Protein AF-A0A0C2ZUM7-F1 (afdb_monomer)

Structure (mmCIF, N/CA/C/O backbone):
data_AF-A0A0C2ZUM7-F1
#
_entry.id   AF-A0A0C2ZUM7-F1
#
loop_
_atom_site.group_P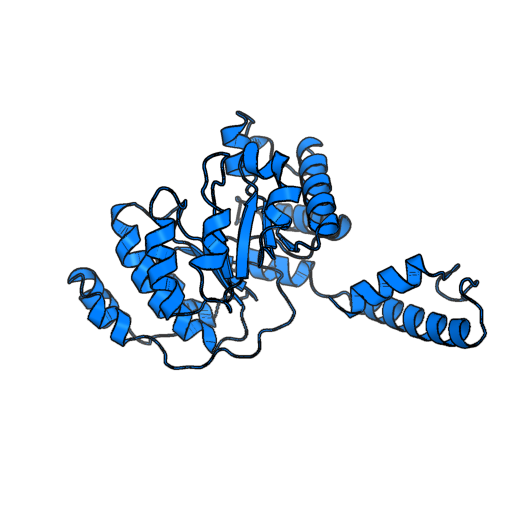DB
_atom_site.id
_atom_site.type_symbol
_atom_site.label_atom_id
_atom_site.label_alt_id
_atom_site.label_comp_id
_atom_site.label_asym_id
_atom_site.label_entity_id
_atom_site.label_seq_id
_atom_site.pdbx_PDB_ins_code
_atom_site.Cartn_x
_atom_site.Cartn_y
_atom_site.Cartn_z
_atom_site.occupancy
_atom_site.B_iso_or_equiv
_atom_site.auth_seq_id
_atom_site.auth_comp_id
_atom_site.auth_asym_id
_atom_site.auth_atom_id
_atom_site.pdbx_PDB_model_num
ATOM 1 N N . MET A 1 1 ? -22.403 4.074 2.098 1.00 90.44 1 MET A N 1
ATOM 2 C CA . MET A 1 1 ? -22.075 4.001 3.532 1.00 90.44 1 MET A CA 1
ATOM 3 C C . MET A 1 1 ? -22.447 2.630 4.065 1.00 90.44 1 MET A C 1
ATOM 5 O O . MET A 1 1 ? -23.510 2.129 3.709 1.00 90.44 1 MET A O 1
ATOM 9 N N . ILE A 1 2 ? -21.623 2.062 4.947 1.00 94.62 2 ILE A N 1
ATOM 10 C CA . ILE A 1 2 ? -21.832 0.719 5.522 1.00 94.62 2 ILE A CA 1
ATOM 11 C C . ILE A 1 2 ? -23.006 0.693 6.516 1.00 94.62 2 ILE A C 1
ATOM 13 O O . ILE A 1 2 ? -23.897 -0.145 6.408 1.00 94.62 2 ILE A O 1
ATOM 17 N N . PHE A 1 3 ? -23.038 1.640 7.454 1.00 96.50 3 PHE A N 1
ATOM 18 C CA . PHE A 1 3 ? -24.079 1.802 8.468 1.00 96.50 3 PHE A CA 1
ATOM 19 C C . PHE A 1 3 ? -24.881 3.084 8.223 1.00 96.50 3 PHE A C 1
ATOM 21 O O . PHE A 1 3 ? -24.320 4.126 7.872 1.00 96.50 3 PHE A O 1
ATOM 28 N N . GLN A 1 4 ? -26.200 3.018 8.435 1.00 95.00 4 GLN A N 1
ATOM 29 C CA . GLN A 1 4 ? -27.097 4.175 8.303 1.00 95.00 4 GLN A CA 1
ATOM 30 C C . GLN A 1 4 ? -26.981 5.155 9.480 1.00 95.00 4 GLN A C 1
ATOM 32 O O . GLN A 1 4 ? -27.076 6.362 9.271 1.00 95.00 4 GLN A O 1
ATOM 37 N N . SER A 1 5 ? -26.750 4.642 10.693 1.00 95.94 5 SER A N 1
ATOM 38 C CA . SER A 1 5 ? -26.417 5.420 11.891 1.00 95.94 5 SER A CA 1
ATOM 39 C C . SER A 1 5 ? -25.141 4.871 12.531 1.00 95.94 5 SER A C 1
ATOM 41 O O . SER A 1 5 ? -24.818 3.695 12.373 1.00 95.94 5 SER A O 1
ATOM 43 N N . LEU A 1 6 ? -24.415 5.741 13.233 1.00 97.62 6 LEU A N 1
ATOM 44 C CA . LEU A 1 6 ? -23.209 5.407 13.986 1.00 97.62 6 LEU A CA 1
ATOM 45 C C . LEU A 1 6 ? -23.445 5.377 15.503 1.00 97.62 6 LEU A C 1
ATOM 47 O O . LEU A 1 6 ? -22.535 4.986 16.226 1.00 97.62 6 LEU A O 1
ATOM 51 N N . ASP A 1 7 ? -24.646 5.732 15.975 1.00 97.75 7 ASP A N 1
ATOM 52 C CA . ASP A 1 7 ? -24.942 5.929 17.402 1.00 97.75 7 ASP A CA 1
ATOM 53 C C . ASP A 1 7 ? -24.672 4.668 18.240 1.00 97.75 7 ASP A C 1
ATOM 55 O O . ASP A 1 7 ? -24.116 4.750 19.332 1.00 97.75 7 ASP A O 1
ATOM 59 N N . GLU A 1 8 ? -25.023 3.487 17.716 1.00 97.81 8 GLU A N 1
ATOM 60 C CA . GLU A 1 8 ? -24.765 2.202 18.379 1.00 97.81 8 GLU A CA 1
ATOM 61 C C . GLU A 1 8 ? -23.262 1.947 18.534 1.00 97.81 8 GLU A C 1
ATOM 63 O O . GLU A 1 8 ? -22.794 1.606 19.618 1.00 97.81 8 GLU A O 1
ATOM 68 N N . ILE A 1 9 ? -22.488 2.175 17.469 1.00 97.94 9 ILE A N 1
ATOM 69 C CA . ILE A 1 9 ? -21.034 1.996 17.495 1.00 97.94 9 ILE A CA 1
ATOM 70 C C . ILE A 1 9 ? -20.417 2.991 18.481 1.00 97.94 9 ILE A C 1
ATOM 72 O O . ILE A 1 9 ? -19.592 2.605 19.302 1.00 97.94 9 ILE A O 1
ATOM 76 N N . GLU A 1 10 ? -20.829 4.258 18.447 1.00 97.94 10 GLU A N 1
ATOM 77 C CA . GLU A 1 10 ? -20.333 5.290 19.362 1.00 97.94 10 GLU A CA 1
ATOM 78 C C . GLU A 1 10 ? -20.646 4.962 20.831 1.00 97.94 10 GLU A C 1
ATOM 80 O O . GLU A 1 10 ? -19.771 5.121 21.686 1.00 97.94 10 GLU A O 1
ATOM 85 N N . ALA A 1 11 ? -21.840 4.439 21.125 1.00 98.00 11 ALA A N 1
ATOM 86 C CA . ALA A 1 11 ? -22.211 3.992 22.466 1.00 98.00 11 ALA A CA 1
ATOM 87 C C . ALA A 1 11 ? -21.346 2.815 22.947 1.00 98.00 11 ALA A C 1
ATOM 89 O O . ALA A 1 11 ? -20.853 2.836 24.077 1.00 98.00 11 ALA A O 1
ATOM 90 N N . LEU A 1 12 ? -21.109 1.822 22.084 1.00 98.38 12 LEU A N 1
ATOM 91 C CA . LEU A 1 12 ? -20.251 0.674 22.388 1.00 98.38 12 LEU A CA 1
ATOM 92 C C . LEU A 1 12 ? -18.793 1.095 22.624 1.00 98.38 12 LEU A C 1
ATOM 94 O O . LEU A 1 12 ? -18.170 0.641 23.582 1.00 98.38 12 LEU A O 1
ATOM 98 N N . LEU A 1 13 ? -18.260 2.011 21.807 1.00 97.12 13 LEU A N 1
ATOM 99 C CA . LEU A 1 13 ? -16.917 2.571 21.994 1.00 97.12 13 LEU A CA 1
ATOM 100 C C . LEU A 1 13 ? -16.798 3.337 23.318 1.00 97.12 13 LEU A C 1
ATOM 102 O O . LEU A 1 13 ? -15.803 3.182 24.024 1.00 97.12 13 LEU A O 1
ATOM 106 N N . ALA A 1 14 ? -17.801 4.147 23.671 1.00 96.81 14 ALA A N 1
ATOM 107 C CA . ALA A 1 14 ? -17.817 4.900 24.926 1.00 96.81 14 ALA A CA 1
ATOM 108 C C . ALA A 1 14 ? -17.863 3.981 26.159 1.00 96.81 14 ALA A C 1
ATOM 110 O O . ALA A 1 14 ? -17.280 4.308 27.192 1.00 96.81 14 ALA A O 1
ATOM 111 N N . ALA A 1 15 ? -18.522 2.827 26.036 1.00 97.62 15 ALA A N 1
ATOM 112 C CA . ALA A 1 15 ? -18.574 1.794 27.065 1.00 97.62 15 ALA A CA 1
ATOM 113 C C . ALA A 1 15 ? -17.356 0.848 27.064 1.00 97.62 15 ALA A C 1
ATOM 115 O O . ALA A 1 15 ? -17.265 0.003 27.952 1.00 97.62 15 ALA A O 1
ATOM 116 N N . GLN A 1 16 ? -16.446 0.968 26.085 1.00 97.12 16 GLN A N 1
ATOM 117 C CA . GLN A 1 16 ? -15.372 -0.002 25.817 1.00 97.12 16 GLN A CA 1
ATOM 118 C C . GLN A 1 16 ? -15.898 -1.444 25.649 1.00 97.12 16 GLN A C 1
ATOM 120 O O . GLN A 1 16 ? -15.237 -2.419 26.005 1.00 97.12 16 GLN A O 1
ATOM 125 N N . ASP A 1 17 ? -17.107 -1.595 25.096 1.00 98.12 17 ASP A N 1
ATOM 126 C CA . ASP A 1 17 ? -17.720 -2.897 24.834 1.00 98.12 17 ASP A CA 1
ATOM 127 C C . ASP A 1 17 ? -17.233 -3.473 23.498 1.00 98.12 17 ASP A C 1
ATOM 129 O O . ASP A 1 17 ? -17.887 -3.410 22.451 1.00 98.12 17 ASP A O 1
ATOM 133 N N . TRP A 1 18 ? -16.043 -4.063 23.538 1.00 97.12 18 TRP A N 1
ATOM 134 C CA . TRP A 1 18 ? -15.403 -4.672 22.375 1.00 97.12 18 TRP A CA 1
ATOM 135 C C . TRP A 1 18 ? -16.132 -5.903 21.837 1.00 97.12 18 TRP A C 1
ATOM 137 O O . TRP A 1 18 ? -16.020 -6.207 20.645 1.00 97.12 18 TRP A O 1
ATOM 147 N N . GLN A 1 19 ? -16.878 -6.610 22.691 1.00 96.94 19 GLN A N 1
ATOM 148 C CA . GLN A 1 19 ? -17.688 -7.751 22.270 1.00 96.94 19 GLN A CA 1
ATOM 149 C C . GLN A 1 19 ? -18.909 -7.276 21.487 1.00 96.94 19 GLN A C 1
ATOM 151 O O . GLN A 1 19 ? -19.188 -7.829 20.421 1.00 96.94 19 GLN A O 1
ATOM 156 N N . GLY A 1 20 ? -19.569 -6.212 21.946 1.00 97.81 20 GLY A N 1
ATOM 157 C CA . GLY A 1 20 ? -20.636 -5.552 21.204 1.00 97.81 20 GLY A CA 1
ATOM 158 C C . GLY A 1 20 ? -20.153 -5.021 19.853 1.00 97.81 20 GLY A C 1
ATOM 159 O O . GLY A 1 20 ? -20.780 -5.299 18.833 1.00 97.81 20 GLY A O 1
ATOM 160 N N . VAL A 1 21 ? -18.982 -4.367 19.792 1.00 97.56 21 VAL A N 1
ATOM 161 C CA . VAL A 1 21 ? -18.396 -3.935 18.502 1.00 97.56 21 VAL A CA 1
ATOM 162 C C . VAL A 1 21 ? -18.127 -5.136 17.587 1.00 97.56 21 VAL A C 1
ATOM 164 O O . VAL A 1 21 ? -18.396 -5.081 16.386 1.00 97.56 21 VAL A O 1
ATOM 167 N N . ALA A 1 22 ? -17.612 -6.242 18.131 1.00 97.12 22 ALA A N 1
ATOM 168 C CA . ALA A 1 22 ? -17.359 -7.454 17.358 1.00 97.12 22 ALA A CA 1
ATOM 169 C C . ALA A 1 22 ? -18.647 -8.126 16.852 1.00 97.12 22 ALA A C 1
ATOM 171 O O . ALA A 1 22 ? -18.625 -8.717 15.773 1.00 97.12 22 ALA A O 1
ATOM 172 N N . ALA A 1 23 ? -19.763 -8.007 17.575 1.00 97.06 23 ALA A N 1
ATOM 173 C CA . ALA A 1 23 ? -21.057 -8.547 17.162 1.00 97.06 23 ALA A CA 1
ATOM 174 C C . ALA A 1 23 ? -21.630 -7.859 15.905 1.00 97.06 23 ALA A C 1
ATOM 176 O O . ALA A 1 23 ? -22.449 -8.454 15.210 1.00 97.06 23 ALA A O 1
ATOM 177 N N . LEU A 1 24 ? -21.160 -6.650 15.571 1.00 97.06 24 LEU A N 1
ATOM 178 C CA . LEU A 1 24 ? -21.556 -5.901 14.368 1.00 97.06 24 LEU A CA 1
ATOM 179 C C . LEU A 1 24 ? -20.767 -6.290 13.100 1.00 97.06 24 LEU A C 1
ATOM 181 O O . LEU A 1 24 ? -20.990 -5.724 12.021 1.00 97.06 24 LEU A O 1
ATOM 185 N N . ARG A 1 25 ? -19.814 -7.226 13.210 1.00 96.12 25 ARG A N 1
ATOM 186 C CA . ARG A 1 25 ? -19.012 -7.712 12.076 1.00 96.12 25 ARG A CA 1
ATOM 187 C C . ARG A 1 25 ? -19.894 -8.383 11.026 1.00 96.12 25 ARG A C 1
ATOM 189 O O . ARG A 1 25 ? -20.835 -9.108 11.338 1.00 96.12 25 ARG A O 1
ATOM 196 N N . SER A 1 26 ? -19.550 -8.164 9.763 1.00 91.69 26 SER A N 1
ATOM 197 C CA . SER A 1 26 ? -20.209 -8.818 8.636 1.00 91.69 26 SER A CA 1
ATOM 198 C C . SER A 1 26 ? -19.804 -10.290 8.549 1.00 91.69 26 SER A C 1
ATOM 200 O O . SER A 1 26 ? -18.646 -10.642 8.766 1.00 91.69 26 SER A O 1
ATOM 202 N N . THR A 1 27 ? -20.748 -11.149 8.168 1.00 88.44 27 THR A N 1
ATOM 203 C CA . THR A 1 27 ? -20.504 -12.566 7.842 1.00 88.44 27 THR A CA 1
ATOM 204 C C . THR A 1 27 ? -20.274 -12.792 6.345 1.00 88.44 27 THR A C 1
ATOM 206 O O . THR A 1 27 ? -20.205 -13.934 5.887 1.00 88.44 27 THR A O 1
ATOM 209 N N . GLN A 1 28 ? -20.185 -11.715 5.559 1.00 82.19 28 GLN A N 1
ATOM 210 C CA . GLN A 1 28 ? -19.990 -11.796 4.117 1.00 82.19 28 GLN A CA 1
ATOM 211 C C . GLN A 1 28 ? -18.632 -12.406 3.768 1.00 82.19 28 GLN A C 1
ATOM 213 O O . GLN A 1 28 ? -17.597 -12.098 4.361 1.00 82.19 28 GLN A O 1
ATOM 218 N N . THR A 1 29 ? -18.641 -13.262 2.752 1.00 77.75 29 THR A N 1
ATOM 219 C CA . THR A 1 29 ? -17.431 -13.881 2.219 1.00 77.75 29 THR A CA 1
ATOM 220 C C . THR A 1 29 ? -16.668 -12.904 1.334 1.00 77.75 29 THR A C 1
ATOM 222 O O . THR A 1 29 ? -17.266 -12.111 0.603 1.00 77.75 29 THR A O 1
ATOM 225 N N . GLN A 1 30 ? -15.344 -13.013 1.355 1.00 76.38 30 GLN A N 1
ATOM 226 C CA . GLN A 1 30 ? -14.444 -12.253 0.497 1.00 76.38 30 GLN A CA 1
ATOM 227 C C . GLN A 1 30 ? -14.785 -12.487 -0.979 1.00 76.38 30 GLN A C 1
ATOM 229 O O . GLN A 1 30 ? -14.793 -13.622 -1.461 1.00 76.38 30 GLN A O 1
ATOM 234 N N . LYS A 1 31 ? -15.097 -11.409 -1.702 1.00 79.44 31 LYS A N 1
ATOM 235 C CA . LYS A 1 31 ? -15.232 -11.462 -3.158 1.00 79.44 31 LYS A CA 1
ATOM 236 C C . LYS A 1 31 ? -13.880 -11.708 -3.817 1.00 79.44 31 LYS A C 1
ATOM 238 O O . LYS A 1 31 ? -12.844 -11.300 -3.295 1.00 79.44 31 LYS A O 1
ATOM 243 N N . VAL A 1 32 ? -13.914 -12.290 -5.017 1.00 75.06 32 VAL A N 1
ATOM 244 C CA . VAL A 1 32 ? -12.749 -12.309 -5.909 1.00 75.06 32 VAL A CA 1
ATOM 245 C C . VAL A 1 32 ? -12.345 -10.864 -6.187 1.00 75.06 32 VAL A C 1
ATOM 247 O O . VAL A 1 32 ? -13.132 -10.083 -6.722 1.00 75.06 32 VAL A O 1
ATOM 250 N N . LYS A 1 33 ? -11.133 -10.503 -5.771 1.00 77.19 33 LYS A N 1
ATOM 251 C CA . LYS A 1 33 ? -10.625 -9.137 -5.876 1.00 77.19 33 LYS A CA 1
ATOM 252 C C . LYS A 1 33 ? -10.182 -8.825 -7.309 1.00 77.19 33 LYS A C 1
ATOM 254 O O . LYS A 1 33 ? -9.762 -9.734 -8.031 1.00 77.19 33 LYS A O 1
ATOM 259 N N . PRO A 1 34 ? -10.266 -7.555 -7.740 1.00 74.38 34 PRO A N 1
ATOM 260 C CA . PRO A 1 34 ? -9.734 -7.157 -9.034 1.00 74.38 34 PRO A CA 1
ATOM 261 C C . PRO A 1 34 ? -8.216 -7.370 -9.079 1.00 74.38 34 PRO A C 1
ATOM 263 O O . PRO A 1 34 ? -7.523 -7.266 -8.067 1.00 74.38 34 PRO A O 1
ATOM 266 N N . LEU A 1 35 ? -7.688 -7.615 -10.280 1.00 74.62 35 LEU A N 1
ATOM 267 C CA . LEU A 1 35 ? -6.241 -7.732 -10.505 1.00 74.62 35 LEU A CA 1
ATOM 268 C C . LEU A 1 35 ? -5.495 -6.414 -10.223 1.00 74.62 35 LEU A C 1
ATOM 270 O O . LEU A 1 35 ? -4.293 -6.423 -9.969 1.00 74.62 35 LEU A O 1
ATOM 274 N N . THR A 1 36 ? -6.203 -5.282 -10.257 1.00 84.25 36 THR A N 1
ATOM 275 C CA . THR A 1 36 ? -5.631 -3.950 -10.060 1.00 84.25 36 THR A CA 1
ATOM 276 C C . THR A 1 36 ? -5.261 -3.697 -8.599 1.00 84.25 36 THR A C 1
ATOM 278 O O . THR A 1 36 ? -6.028 -4.002 -7.687 1.00 84.25 36 THR A O 1
ATOM 281 N N . PHE A 1 37 ? -4.081 -3.108 -8.402 1.00 93.62 37 PHE A N 1
ATOM 282 C CA . PHE A 1 37 ? -3.579 -2.623 -7.118 1.00 93.62 37 PHE A CA 1
ATOM 283 C C . PHE A 1 37 ? -2.777 -1.343 -7.378 1.00 93.62 37 PHE A C 1
ATOM 285 O O . PHE A 1 37 ? -1.564 -1.390 -7.593 1.00 93.62 37 PHE A O 1
ATOM 292 N N . CYS A 1 38 ? -3.459 -0.205 -7.443 1.00 95.56 38 CYS A N 1
ATOM 293 C CA . CYS A 1 38 ? -2.900 1.062 -7.899 1.00 95.56 38 CYS A CA 1
ATOM 294 C C . CYS A 1 38 ? -2.847 2.114 -6.795 1.00 95.56 38 CYS A C 1
ATOM 296 O O . CYS A 1 38 ? -1.828 2.791 -6.653 1.00 95.56 38 CYS A O 1
ATOM 298 N N . ALA A 1 39 ? -3.908 2.271 -6.008 1.00 97.62 39 ALA A N 1
ATOM 299 C CA . ALA A 1 39 ? -4.039 3.416 -5.115 1.00 97.62 39 ALA A CA 1
ATOM 300 C C . ALA A 1 39 ? -4.366 3.032 -3.666 1.00 97.62 39 ALA A C 1
ATOM 302 O O . ALA A 1 39 ? -5.456 3.372 -3.209 1.00 97.62 39 ALA A O 1
ATOM 303 N N . PRO A 1 40 ? -3.443 2.404 -2.903 1.00 98.19 40 PRO A N 1
ATOM 304 C CA . PRO A 1 40 ? -3.594 2.223 -1.455 1.00 98.19 40 PRO A CA 1
ATOM 305 C C . PRO A 1 40 ? -3.950 3.529 -0.746 1.00 98.19 40 PRO A C 1
ATOM 307 O O . PRO A 1 40 ? -3.083 4.369 -0.498 1.00 98.19 40 PRO A O 1
ATOM 310 N N . LEU A 1 41 ? -5.235 3.697 -0.436 1.00 98.19 41 LEU A N 1
ATOM 311 C CA . LEU A 1 41 ? -5.775 4.893 0.193 1.00 98.19 41 LEU A CA 1
ATOM 312 C C . LEU A 1 41 ? -5.828 4.678 1.695 1.00 98.19 41 LEU A C 1
ATOM 314 O O . LEU A 1 41 ? -6.533 3.798 2.190 1.00 98.19 41 LEU A O 1
ATOM 318 N N . MET A 1 42 ? -5.071 5.500 2.410 1.00 97.75 42 MET A N 1
ATOM 319 C CA . MET A 1 42 ? -4.989 5.443 3.857 1.00 97.75 42 MET A CA 1
ATOM 320 C C . MET A 1 42 ? -6.291 5.922 4.504 1.00 97.75 42 MET A C 1
ATOM 322 O O . MET A 1 42 ? -6.760 7.029 4.237 1.00 97.75 42 MET A O 1
ATOM 326 N N . VAL A 1 43 ? -6.845 5.105 5.397 1.00 97.75 43 VAL A N 1
ATOM 327 C CA . VAL A 1 43 ? -8.010 5.438 6.222 1.00 97.75 43 VAL A CA 1
ATOM 328 C C . VAL A 1 43 ? -7.644 5.206 7.683 1.00 97.75 43 VAL A C 1
ATOM 330 O O . VAL A 1 43 ? -7.436 4.071 8.107 1.00 97.75 43 VAL A O 1
ATOM 333 N N . SER A 1 44 ? -7.535 6.278 8.468 1.00 97.44 44 SER A N 1
ATOM 334 C CA . SER A 1 44 ? -7.186 6.181 9.890 1.00 97.44 44 SER A CA 1
ATOM 335 C C . SER A 1 44 ? -8.226 5.366 10.665 1.00 97.44 44 SER A C 1
ATOM 337 O O . SER A 1 44 ? -9.412 5.696 10.650 1.00 97.44 44 SER A O 1
ATOM 339 N N . GLY A 1 45 ? -7.774 4.345 11.392 1.00 97.44 45 GLY A N 1
ATOM 340 C CA . GLY A 1 45 ? -8.630 3.368 12.071 1.00 97.44 45 GLY A CA 1
ATOM 341 C C . GLY A 1 45 ? -9.496 3.937 13.197 1.00 97.44 45 GLY A C 1
ATOM 342 O O . GLY A 1 45 ? -10.498 3.342 13.560 1.00 97.44 45 GLY A O 1
ATOM 343 N N . HIS A 1 46 ? -9.165 5.115 13.728 1.00 97.06 46 HIS A N 1
ATOM 344 C CA . HIS A 1 46 ? -9.972 5.784 14.754 1.00 97.06 46 HIS A CA 1
ATOM 345 C C . HIS A 1 46 ? -11.043 6.730 14.174 1.00 97.06 46 HIS A C 1
ATOM 347 O O . HIS A 1 46 ? -11.825 7.307 14.927 1.00 97.06 46 HIS A O 1
ATOM 353 N N . GLN A 1 47 ? -11.071 6.946 12.852 1.00 97.50 47 GLN A N 1
ATOM 354 C CA . GLN A 1 47 ? -11.987 7.893 12.211 1.00 97.50 47 GLN A CA 1
ATOM 355 C C . GLN A 1 47 ? -13.264 7.189 11.745 1.00 97.50 47 GLN A C 1
ATOM 357 O O . GLN A 1 47 ? -13.439 6.914 10.557 1.00 97.50 47 GLN A O 1
ATOM 362 N N . LEU A 1 48 ? -14.186 6.933 12.678 1.00 97.75 48 LEU A N 1
ATOM 363 C CA . LEU A 1 48 ? -15.424 6.178 12.436 1.00 97.75 48 LEU A CA 1
ATOM 364 C C . LEU A 1 48 ? -16.220 6.669 11.211 1.00 97.75 48 LEU A C 1
ATOM 366 O O . LEU A 1 48 ? -16.650 5.873 10.378 1.00 97.75 48 LEU A O 1
ATOM 370 N N . LYS A 1 49 ? -16.349 7.989 11.035 1.00 97.31 49 LYS A N 1
ATOM 371 C CA . LYS A 1 49 ? -17.052 8.579 9.880 1.00 97.31 49 LYS A CA 1
ATOM 372 C C . LYS A 1 49 ? -16.374 8.285 8.540 1.00 97.31 49 LYS A C 1
ATOM 374 O O . LYS A 1 49 ? -17.060 8.212 7.525 1.00 97.31 49 LYS A O 1
ATOM 379 N N . HIS A 1 50 ? -15.047 8.163 8.518 1.00 97.25 50 HIS A N 1
ATOM 380 C CA . HIS A 1 50 ? -14.302 7.825 7.304 1.00 97.25 50 HIS A CA 1
ATOM 381 C C . HIS A 1 50 ? -14.402 6.329 7.011 1.00 97.25 50 HIS A C 1
ATOM 383 O O . HIS A 1 50 ? -14.650 5.951 5.869 1.00 97.25 50 HIS A O 1
ATOM 389 N N . LEU A 1 51 ? -14.293 5.493 8.047 1.00 98.06 51 LEU A N 1
ATOM 390 C CA . LEU A 1 51 ? -14.486 4.049 7.935 1.00 98.06 51 LEU A CA 1
ATOM 391 C C . LEU A 1 51 ? -15.876 3.703 7.389 1.00 98.06 51 LEU A C 1
ATOM 393 O O . LEU A 1 51 ? -15.998 2.861 6.506 1.00 98.06 51 LEU A O 1
ATOM 397 N N . ASN A 1 52 ? -16.916 4.426 7.812 1.00 98.06 52 ASN A N 1
ATOM 398 C CA . ASN A 1 52 ? -18.279 4.202 7.330 1.00 98.06 52 ASN A CA 1
ATOM 399 C C . ASN A 1 52 ? -18.497 4.496 5.834 1.00 98.06 52 ASN A C 1
ATOM 401 O O . ASN A 1 52 ? -19.541 4.143 5.289 1.00 98.06 52 ASN A O 1
ATOM 405 N N . LYS A 1 53 ? -17.535 5.150 5.175 1.00 97.19 53 LYS A N 1
ATOM 406 C CA . LYS A 1 53 ? -17.599 5.554 3.762 1.00 97.19 53 LYS A CA 1
ATOM 407 C C . LYS A 1 53 ? -16.667 4.749 2.859 1.00 97.19 53 LYS A C 1
ATOM 409 O O . LYS A 1 53 ? -16.485 5.110 1.699 1.00 97.19 53 LYS A O 1
ATOM 414 N N . ILE A 1 54 ? -16.040 3.688 3.367 1.00 96.81 54 ILE A N 1
ATOM 415 C CA . ILE A 1 54 ? -15.039 2.907 2.619 1.00 96.81 54 ILE A CA 1
ATOM 416 C C . ILE A 1 54 ? -15.585 2.308 1.315 1.00 96.81 54 ILE A C 1
ATOM 418 O O . ILE A 1 54 ? -14.837 2.132 0.350 1.00 96.81 54 ILE A O 1
ATOM 422 N N . ASP A 1 55 ? -16.887 2.038 1.253 1.00 95.25 55 ASP A N 1
ATOM 423 C CA . ASP A 1 55 ? -17.593 1.558 0.068 1.00 95.25 55 ASP A CA 1
ATOM 424 C C . ASP A 1 55 ? -17.630 2.612 -1.048 1.00 95.25 55 ASP A C 1
ATOM 426 O O . ASP A 1 55 ? -17.432 2.279 -2.217 1.00 95.25 55 ASP A O 1
ATOM 430 N N . GLU A 1 56 ? -17.719 3.888 -0.686 1.00 96.31 56 GLU A N 1
ATOM 431 C CA . GLU A 1 56 ? -17.779 5.033 -1.604 1.00 96.31 56 GLU A CA 1
ATOM 432 C C . GLU A 1 56 ? -16.400 5.539 -2.063 1.00 96.31 56 GLU A C 1
ATOM 434 O O . GLU A 1 56 ? -16.311 6.315 -3.014 1.00 96.31 56 GLU A O 1
ATOM 439 N N . LEU A 1 57 ? -15.308 5.127 -1.407 1.00 96.31 57 LEU A N 1
ATOM 440 C CA . LEU A 1 57 ? -13.972 5.651 -1.718 1.00 96.31 57 LEU A CA 1
ATOM 441 C C . LEU A 1 57 ? -13.511 5.263 -3.140 1.00 96.31 57 LEU A C 1
ATOM 443 O O . LEU A 1 57 ? -13.556 4.079 -3.478 1.00 96.31 57 LEU A O 1
ATOM 447 N N . PRO A 1 58 ? -12.987 6.197 -3.957 1.00 95.62 58 PRO A N 1
ATOM 448 C CA . PRO A 1 58 ? -12.525 5.927 -5.321 1.00 95.62 58 PRO A CA 1
ATOM 449 C C . PRO A 1 58 ? -11.121 5.297 -5.317 1.00 95.62 58 PRO A C 1
ATOM 451 O O . PRO A 1 58 ? -10.147 5.893 -5.770 1.00 95.62 58 PRO A O 1
ATOM 454 N N . THR A 1 59 ? -11.013 4.101 -4.746 1.00 96.25 59 THR A N 1
ATOM 455 C CA . THR A 1 59 ? -9.774 3.330 -4.619 1.00 96.25 59 THR A CA 1
ATOM 456 C C . THR A 1 59 ? -10.030 1.850 -4.905 1.00 96.25 59 THR A C 1
ATOM 458 O O . THR A 1 59 ? -11.128 1.350 -4.651 1.00 96.25 59 THR A O 1
ATOM 461 N N . ASP A 1 60 ? -9.008 1.155 -5.396 1.00 95.69 60 ASP A N 1
ATOM 462 C CA . ASP A 1 60 ? -8.949 -0.300 -5.510 1.00 95.69 60 ASP A CA 1
ATOM 463 C C . ASP A 1 60 ? -8.309 -0.977 -4.283 1.00 95.69 60 ASP A C 1
ATOM 465 O O . ASP A 1 60 ? -8.369 -2.200 -4.160 1.00 95.69 60 ASP A O 1
ATOM 469 N N . VAL A 1 61 ? -7.740 -0.203 -3.351 1.00 97.31 61 VAL A N 1
ATOM 470 C CA . VAL A 1 61 ? -7.085 -0.696 -2.135 1.00 97.31 61 VAL A CA 1
ATOM 471 C C . VAL A 1 61 ? -7.423 0.211 -0.945 1.00 97.31 61 VAL A C 1
ATOM 473 O O . VAL A 1 61 ? -6.931 1.336 -0.827 1.00 97.31 61 VAL A O 1
ATOM 476 N N . ILE A 1 62 ? -8.224 -0.297 -0.011 1.00 97.81 62 ILE A N 1
ATOM 477 C CA . ILE A 1 62 ? -8.460 0.339 1.287 1.00 97.81 62 ILE A CA 1
ATOM 478 C C . ILE A 1 62 ? -7.304 -0.046 2.210 1.00 97.81 62 ILE A C 1
ATOM 480 O O . ILE A 1 62 ? -7.125 -1.222 2.520 1.00 97.81 62 ILE A O 1
ATOM 484 N N . MET A 1 63 ? -6.527 0.938 2.661 1.00 98.25 63 MET A N 1
ATOM 485 C CA . MET A 1 63 ? -5.461 0.730 3.639 1.00 98.25 63 MET A CA 1
ATOM 486 C C . MET A 1 63 ? -5.889 1.295 4.996 1.00 98.25 63 MET A C 1
ATOM 488 O O . MET A 1 63 ? -5.716 2.484 5.271 1.00 98.25 63 MET A O 1
ATOM 492 N N . PHE A 1 64 ? -6.447 0.445 5.853 1.00 98.62 64 PHE A N 1
ATOM 493 C CA . PHE A 1 64 ? -6.739 0.806 7.236 1.00 98.62 64 PHE A CA 1
ATOM 494 C C . PHE A 1 64 ? -5.437 1.060 7.992 1.00 98.62 64 PHE A C 1
ATOM 496 O O . PHE A 1 64 ? -4.506 0.267 7.901 1.00 98.62 64 PHE A O 1
ATOM 503 N N . ASN A 1 65 ? -5.356 2.163 8.726 1.00 98.31 65 ASN A N 1
ATOM 504 C CA . ASN A 1 65 ? -4.132 2.580 9.401 1.00 98.31 65 ASN A CA 1
ATOM 505 C C . ASN A 1 65 ? -4.317 2.632 10.921 1.00 98.31 65 ASN A C 1
ATOM 507 O O . ASN A 1 65 ? -5.112 3.439 11.409 1.00 98.31 65 ASN A O 1
ATOM 511 N N . LEU A 1 66 ? -3.564 1.803 11.645 1.00 98.50 66 LEU A N 1
ATOM 512 C CA . LEU A 1 66 ? -3.520 1.745 13.113 1.00 98.50 66 LEU A CA 1
ATOM 513 C C . LEU A 1 66 ? -2.322 2.492 13.714 1.00 98.50 66 LEU A C 1
ATOM 515 O O . LEU A 1 66 ? -2.251 2.655 14.930 1.00 98.50 66 LEU A O 1
ATOM 519 N N . GLU A 1 67 ? -1.399 2.934 12.865 1.00 96.62 67 GLU A N 1
ATOM 520 C CA . GLU A 1 67 ? -0.096 3.446 13.270 1.00 96.62 67 GLU A CA 1
ATOM 521 C C . GLU A 1 67 ? -0.068 4.983 13.294 1.00 96.62 67 GLU A C 1
ATOM 523 O O . GLU A 1 67 ? -0.829 5.603 14.042 1.00 96.62 67 GLU A O 1
ATOM 528 N N . ASP A 1 68 ? 0.773 5.634 12.491 1.00 92.38 68 ASP A N 1
ATOM 529 C CA . ASP A 1 68 ? 0.998 7.072 12.566 1.00 92.38 68 ASP A CA 1
ATOM 530 C C . ASP A 1 68 ? -0.292 7.835 12.270 1.00 92.38 68 ASP A C 1
ATOM 532 O O . ASP A 1 68 ? -1.063 7.496 11.368 1.00 92.38 68 ASP A O 1
ATOM 536 N N . GLY A 1 69 ? -0.544 8.884 13.049 1.00 90.31 69 GLY A N 1
ATOM 537 C CA . GLY A 1 69 ? -1.802 9.625 13.013 1.00 90.31 69 GLY A CA 1
ATOM 538 C C . GLY A 1 69 ? -2.921 9.010 13.861 1.00 90.31 69 GLY A C 1
ATOM 539 O O . GLY A 1 69 ? -4.007 9.586 13.899 1.00 90.31 69 GLY A O 1
ATOM 540 N N . VAL A 1 70 ? -2.689 7.895 14.565 1.00 96.19 70 VAL A N 1
ATOM 541 C CA . VAL A 1 70 ? -3.575 7.381 15.623 1.00 96.19 70 VAL A CA 1
ATOM 542 C C . VAL A 1 70 ? -2.942 7.653 16.988 1.00 96.19 70 VAL A C 1
ATOM 544 O O . VAL A 1 70 ? -1.868 7.151 17.302 1.00 96.19 70 VAL A O 1
ATOM 547 N N . ALA A 1 71 ? -3.611 8.466 17.810 1.00 94.75 71 ALA A N 1
ATOM 548 C CA . ALA A 1 71 ? -3.139 8.754 19.164 1.00 94.75 71 ALA A CA 1
ATOM 549 C C . ALA A 1 71 ? -3.130 7.473 20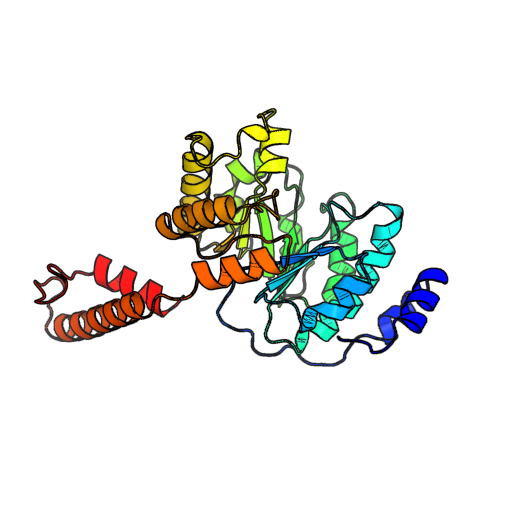.030 1.00 94.75 71 ALA A C 1
ATOM 551 O O . ALA A 1 71 ? -4.028 6.642 19.847 1.00 94.75 71 ALA A O 1
ATOM 552 N N . PRO A 1 72 ? -2.172 7.300 20.965 1.00 95.19 72 PRO A N 1
ATOM 553 C CA . PRO A 1 72 ? -2.039 6.082 21.772 1.00 95.19 72 PRO A CA 1
ATOM 554 C C . PRO A 1 72 ? -3.343 5.631 22.441 1.00 95.19 72 PRO A C 1
ATOM 556 O O . PRO A 1 72 ? -3.721 4.467 22.341 1.00 95.19 72 PRO A O 1
ATOM 559 N N . GLU A 1 73 ? -4.089 6.563 23.029 1.00 95.88 73 GLU A N 1
ATOM 560 C CA . GLU A 1 73 ? -5.364 6.319 23.711 1.00 95.88 73 GLU A CA 1
ATOM 561 C C . GLU A 1 73 ? -6.503 5.885 22.774 1.00 95.88 73 GLU A C 1
ATOM 563 O O . GLU A 1 73 ? -7.543 5.418 23.231 1.00 95.88 73 GLU A O 1
ATOM 568 N N . LYS A 1 74 ? -6.322 6.029 21.456 1.00 96.94 74 LYS A N 1
ATOM 569 C CA . LYS A 1 74 ? -7.289 5.608 20.436 1.00 96.94 74 LYS A CA 1
ATOM 570 C C . LYS A 1 74 ? -6.907 4.298 19.750 1.00 96.94 74 LYS A C 1
ATOM 572 O O . LYS A 1 74 ? -7.718 3.813 18.965 1.00 96.94 74 LYS A O 1
ATOM 577 N N . LYS A 1 75 ? -5.714 3.736 19.996 1.00 96.56 75 LYS A N 1
ATOM 578 C CA . LYS A 1 75 ? -5.219 2.549 19.271 1.00 96.56 75 LYS A CA 1
ATOM 579 C C . LYS A 1 75 ? -6.108 1.319 19.483 1.00 96.56 75 LYS A C 1
ATOM 581 O O . LYS A 1 75 ? -6.446 0.655 18.510 1.00 96.56 75 LYS A O 1
ATOM 586 N N . GLU A 1 76 ? -6.575 1.073 20.707 1.00 97.00 76 GLU A N 1
ATOM 587 C CA . GLU A 1 76 ? -7.470 -0.059 21.003 1.00 97.00 76 GLU A CA 1
ATOM 588 C C . GLU A 1 76 ? -8.816 0.074 20.269 1.00 97.00 76 GLU A C 1
ATOM 590 O O . GLU A 1 76 ? -9.209 -0.810 19.506 1.00 97.00 76 GLU A O 1
ATOM 595 N N . ALA A 1 77 ? -9.479 1.228 20.401 1.00 97.88 77 ALA A N 1
ATOM 596 C CA . ALA A 1 77 ? -10.710 1.515 19.667 1.00 97.88 77 ALA A CA 1
ATOM 597 C C . ALA A 1 77 ? -10.501 1.412 18.145 1.00 97.88 77 ALA A C 1
ATOM 599 O O . ALA A 1 77 ? -11.338 0.849 17.439 1.00 97.88 77 ALA A O 1
ATOM 600 N N . ALA A 1 78 ? -9.371 1.913 17.635 1.00 98.38 78 ALA A N 1
ATOM 601 C CA . ALA A 1 78 ? -9.023 1.828 16.224 1.00 98.38 78 ALA A CA 1
ATOM 602 C C . ALA A 1 78 ? -8.877 0.378 15.753 1.00 98.38 78 ALA A C 1
ATOM 604 O O . ALA A 1 78 ? -9.397 0.047 14.691 1.00 98.38 78 ALA A O 1
ATOM 605 N N . LEU A 1 79 ? -8.233 -0.495 16.531 1.00 98.56 79 LEU A N 1
ATOM 606 C CA . LEU A 1 79 ? -8.090 -1.915 16.206 1.00 98.56 79 LEU A CA 1
ATOM 607 C C . LEU A 1 79 ? -9.457 -2.601 16.079 1.00 98.56 79 LEU A C 1
ATOM 609 O O . LEU A 1 79 ? -9.719 -3.286 15.086 1.00 98.56 79 LEU A O 1
ATOM 613 N N . HIS A 1 80 ? -10.358 -2.374 17.038 1.00 98.50 80 HIS A N 1
ATOM 614 C CA . HIS A 1 80 ? -11.702 -2.957 17.008 1.00 98.50 80 HIS A CA 1
ATOM 615 C C . HIS A 1 80 ? -12.561 -2.410 15.863 1.00 98.50 80 HIS A C 1
ATOM 617 O O . HIS A 1 80 ? -13.260 -3.183 15.202 1.00 98.50 80 HIS A O 1
ATOM 623 N N . LEU A 1 81 ? -12.465 -1.111 15.574 1.00 98.62 81 LEU A N 1
ATOM 624 C CA . LEU A 1 81 ? -13.123 -0.502 14.421 1.00 98.62 81 LEU A CA 1
ATOM 625 C C . LEU A 1 81 ? -12.568 -1.034 13.099 1.00 98.62 81 LEU A C 1
ATOM 627 O O . LEU A 1 81 ? -13.340 -1.408 12.221 1.00 98.62 81 LEU A O 1
ATOM 631 N N . VAL A 1 82 ? -11.249 -1.122 12.944 1.00 98.50 82 VAL A N 1
ATOM 632 C CA . VAL A 1 82 ? -10.630 -1.687 11.738 1.00 98.50 82 VAL A CA 1
ATOM 633 C C . VAL A 1 82 ? -11.080 -3.125 11.532 1.00 98.50 82 VAL A C 1
ATOM 635 O O . VAL A 1 82 ? -11.455 -3.478 10.418 1.00 98.50 82 VAL A O 1
ATOM 638 N N . ALA A 1 83 ? -11.138 -3.936 12.587 1.00 98.19 83 ALA A N 1
ATOM 639 C CA . ALA A 1 83 ? -11.637 -5.300 12.477 1.00 98.19 83 ALA A CA 1
ATOM 640 C C . ALA A 1 83 ? -13.119 -5.361 12.080 1.00 98.19 83 ALA A C 1
ATOM 642 O O . ALA A 1 83 ? -13.493 -6.171 11.233 1.00 98.19 83 ALA A O 1
ATOM 643 N N . LEU A 1 84 ? -13.959 -4.483 12.638 1.00 98.19 84 LEU A N 1
ATOM 644 C CA . LEU A 1 84 ? -15.354 -4.336 12.224 1.00 98.19 84 LEU A CA 1
ATOM 645 C C . LEU A 1 84 ? -15.448 -4.020 10.725 1.00 98.19 84 LEU A C 1
ATOM 647 O O . LEU A 1 84 ? -16.046 -4.779 9.963 1.00 98.19 84 LEU A O 1
ATOM 651 N N . PHE A 1 85 ? -14.821 -2.936 10.281 1.00 98.06 85 PHE A N 1
ATOM 652 C CA . PHE A 1 85 ? -14.949 -2.447 8.909 1.00 98.06 85 PHE A CA 1
ATOM 653 C C . PHE A 1 85 ? -14.216 -3.305 7.869 1.00 98.06 85 PHE A C 1
ATOM 655 O O . PHE A 1 85 ? -14.663 -3.356 6.722 1.00 98.06 85 PHE A O 1
ATOM 662 N N . ALA A 1 86 ? -13.164 -4.037 8.247 1.00 96.81 86 ALA A N 1
ATOM 663 C CA . ALA A 1 86 ? -12.509 -5.014 7.377 1.00 96.81 86 ALA A CA 1
ATOM 664 C C . ALA A 1 86 ? -13.486 -6.104 6.914 1.00 96.81 86 ALA A C 1
ATOM 666 O O . ALA A 1 86 ? -13.573 -6.368 5.716 1.00 96.81 86 ALA A O 1
ATOM 667 N N . THR A 1 87 ? -14.307 -6.645 7.824 1.00 95.81 87 THR A N 1
ATOM 668 C CA . THR A 1 87 ? -15.305 -7.668 7.457 1.00 95.81 87 THR A CA 1
ATOM 669 C C . THR A 1 87 ? -16.364 -7.146 6.485 1.00 95.81 87 THR A C 1
ATOM 671 O O . THR A 1 87 ? -16.785 -7.863 5.583 1.00 95.81 87 THR A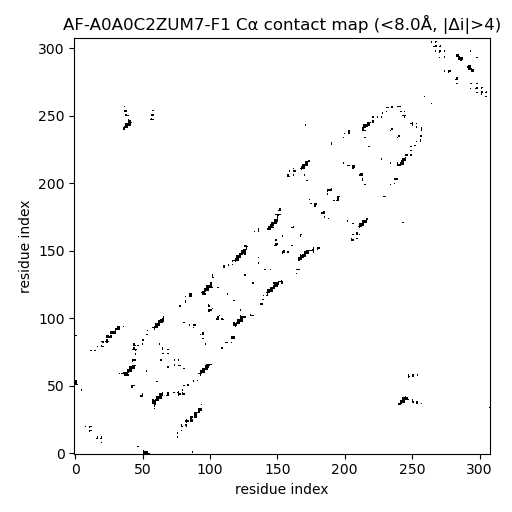 O 1
ATOM 674 N N . HIS A 1 88 ? -16.770 -5.879 6.604 1.00 94.94 88 HIS A N 1
ATOM 675 C CA . HIS A 1 88 ? -17.690 -5.245 5.649 1.00 94.94 88 HIS A CA 1
ATOM 676 C C . HIS A 1 88 ? -17.020 -4.968 4.297 1.00 94.94 88 HIS A C 1
ATOM 678 O O . HIS A 1 88 ? -17.655 -5.066 3.247 1.00 94.94 88 HIS A O 1
ATOM 684 N N . ALA A 1 89 ? -15.716 -4.688 4.295 1.00 92.62 89 ALA A N 1
ATOM 685 C CA . ALA A 1 89 ? -14.948 -4.479 3.073 1.00 92.62 89 ALA A CA 1
ATOM 686 C C . ALA A 1 89 ? -14.766 -5.761 2.232 1.00 92.62 89 ALA A C 1
ATOM 688 O O . ALA A 1 89 ? -14.450 -5.683 1.043 1.00 92.62 89 ALA A O 1
ATOM 689 N N . HIS A 1 90 ? -15.013 -6.948 2.795 1.00 88.00 90 HIS A N 1
ATOM 690 C CA . HIS A 1 90 ? -14.934 -8.223 2.072 1.00 88.00 90 HIS A CA 1
ATOM 691 C C . HIS A 1 90 ? -15.897 -8.319 0.887 1.00 88.00 90 HIS A C 1
ATOM 693 O O . HIS A 1 90 ? -15.534 -8.892 -0.144 1.00 88.00 90 HIS A O 1
ATOM 699 N N . ALA A 1 91 ? -17.082 -7.713 0.997 1.00 88.19 91 ALA A N 1
ATOM 700 C CA . ALA A 1 91 ? -18.067 -7.672 -0.083 1.00 88.19 91 ALA A CA 1
ATOM 701 C C . ALA A 1 91 ? -17.798 -6.583 -1.132 1.00 88.19 91 ALA A C 1
ATOM 703 O O . ALA A 1 91 ? -18.547 -6.466 -2.110 1.00 88.19 91 ALA A O 1
ATOM 704 N N . LEU A 1 92 ? -16.742 -5.789 -0.952 1.00 90.81 92 LEU A N 1
ATOM 705 C CA . LEU A 1 92 ? -16.318 -4.778 -1.909 1.00 90.81 92 LEU A CA 1
ATOM 706 C C . LEU A 1 92 ? -15.305 -5.361 -2.895 1.00 90.81 92 LEU A C 1
ATOM 708 O O . LEU A 1 92 ? -14.485 -6.220 -2.554 1.00 90.81 92 LEU A O 1
ATOM 712 N N . ASP A 1 93 ? -15.304 -4.801 -4.101 1.00 90.44 93 ASP A N 1
ATOM 713 C CA . ASP A 1 93 ? -14.340 -5.119 -5.157 1.00 90.44 93 ASP A CA 1
ATOM 714 C C . ASP A 1 93 ? -13.041 -4.311 -4.942 1.00 90.44 93 ASP A C 1
ATOM 716 O O . ASP A 1 93 ? -12.556 -3.619 -5.833 1.00 90.44 93 ASP A O 1
ATOM 720 N N . LYS A 1 94 ? -12.519 -4.336 -3.707 1.00 93.00 94 LYS A N 1
ATOM 721 C CA . LYS A 1 94 ? -11.343 -3.580 -3.244 1.00 93.00 94 LYS A CA 1
ATOM 722 C C . LYS A 1 94 ? -10.472 -4.462 -2.361 1.00 93.00 94 LYS A C 1
ATOM 724 O O . LYS A 1 94 ? -11.014 -5.195 -1.532 1.00 93.00 94 LYS A O 1
ATOM 729 N N . HIS A 1 95 ? -9.155 -4.367 -2.501 1.00 96.00 95 HIS A N 1
ATOM 730 C CA . HIS A 1 95 ? -8.213 -4.991 -1.571 1.00 96.00 95 HIS A CA 1
ATOM 731 C C . HIS A 1 95 ? -8.284 -4.302 -0.206 1.00 96.00 95 HIS A C 1
ATOM 733 O O . HIS A 1 95 ? -8.462 -3.086 -0.122 1.00 96.00 95 HIS A O 1
ATOM 739 N N . VAL A 1 96 ? -8.122 -5.074 0.856 1.00 97.06 96 VAL A N 1
ATOM 740 C CA . VAL A 1 96 ? -8.161 -4.652 2.252 1.00 97.06 96 VAL A CA 1
ATOM 741 C C . VAL A 1 96 ? -6.788 -4.892 2.855 1.00 97.06 96 VAL A C 1
ATOM 743 O O . VAL A 1 96 ? -6.397 -6.023 3.129 1.00 97.06 96 VAL A O 1
ATOM 746 N N . VAL A 1 97 ? -6.050 -3.812 3.077 1.00 98.38 97 VAL A N 1
ATOM 747 C CA . VAL A 1 97 ? -4.743 -3.842 3.735 1.00 98.38 97 VAL A CA 1
ATOM 748 C C . VAL A 1 97 ? -4.879 -3.191 5.103 1.00 98.38 97 VAL A C 1
ATOM 750 O O . VAL A 1 97 ? -5.497 -2.134 5.225 1.00 98.38 97 VAL A O 1
ATOM 753 N N . VAL A 1 98 ? -4.275 -3.776 6.132 1.00 98.75 98 VAL A N 1
ATOM 754 C CA . VAL A 1 98 ? -4.194 -3.151 7.459 1.00 98.75 98 VAL A CA 1
ATOM 755 C C . VAL A 1 98 ? -2.743 -2.820 7.774 1.00 98.75 98 VAL A C 1
ATOM 757 O O . VAL A 1 98 ? -1.924 -3.723 7.903 1.00 98.75 98 VAL A O 1
ATOM 760 N N . ARG A 1 99 ? -2.405 -1.532 7.889 1.00 98.81 99 ARG A N 1
ATOM 761 C CA . ARG A 1 99 ? -1.123 -1.086 8.444 1.00 98.81 99 ARG A CA 1
ATOM 762 C C . ARG A 1 99 ? -1.207 -1.137 9.964 1.00 98.81 99 ARG A C 1
ATOM 764 O O . ARG A 1 99 ? -1.939 -0.342 10.556 1.00 98.81 99 ARG A O 1
ATOM 771 N N . ILE A 1 100 ? -0.479 -2.086 10.539 1.00 98.75 100 ILE A N 1
ATOM 772 C CA . ILE A 1 100 ? -0.361 -2.294 11.983 1.00 98.75 100 ILE A CA 1
ATOM 773 C C . ILE A 1 100 ? 0.699 -1.365 12.575 1.00 98.75 100 ILE A C 1
ATOM 775 O O . ILE A 1 100 ? 1.439 -0.711 11.839 1.00 98.75 100 ILE A O 1
ATOM 779 N N . ASN A 1 101 ? 0.772 -1.317 13.896 1.00 98.62 101 ASN A N 1
ATOM 780 C CA . ASN A 1 101 ? 1.877 -0.727 14.635 1.00 98.62 101 ASN A CA 1
ATOM 781 C C . ASN A 1 101 ? 3.159 -1.576 14.516 1.00 98.62 101 ASN A C 1
ATOM 783 O O . ASN A 1 101 ? 3.089 -2.742 14.108 1.00 98.62 101 ASN A O 1
ATOM 787 N N . PRO A 1 102 ? 4.338 -1.026 14.873 1.00 98.19 102 PRO A N 1
ATOM 788 C CA . PRO A 1 102 ? 5.573 -1.805 14.948 1.00 98.19 102 PRO A CA 1
ATOM 789 C C . PRO A 1 102 ? 5.388 -3.077 15.785 1.00 98.19 102 PRO A C 1
ATOM 791 O O . PRO A 1 102 ? 4.644 -3.083 16.774 1.00 98.19 102 PRO A O 1
ATOM 794 N N . LEU A 1 103 ? 6.052 -4.165 15.385 1.00 98.06 103 LEU A N 1
ATOM 795 C CA . LEU A 1 103 ? 5.883 -5.479 16.020 1.00 98.06 103 LEU A CA 1
ATOM 796 C C . LEU A 1 103 ? 6.271 -5.456 17.501 1.00 98.06 103 LEU A C 1
ATOM 798 O O . LEU A 1 103 ? 5.675 -6.156 18.311 1.00 98.06 103 LEU A O 1
ATOM 802 N N . GLU A 1 104 ? 7.264 -4.648 17.843 1.00 95.12 104 GLU A N 1
ATOM 803 C CA . GLU A 1 104 ? 7.809 -4.450 19.182 1.00 95.12 104 GLU A CA 1
ATOM 804 C C . GLU A 1 104 ? 6.909 -3.587 20.073 1.00 95.12 104 GLU A C 1
ATOM 806 O O . GLU A 1 104 ? 7.115 -3.555 21.284 1.00 95.12 104 GLU A O 1
ATOM 811 N N . GLU A 1 105 ? 5.938 -2.884 19.482 1.00 95.19 105 GLU A N 1
ATOM 812 C CA . GLU A 1 105 ? 4.927 -2.124 20.211 1.00 95.19 105 GLU A CA 1
ATOM 813 C C . GLU A 1 105 ? 3.683 -2.985 20.455 1.00 95.19 105 GLU A C 1
ATOM 815 O O . GLU A 1 105 ? 3.548 -3.594 21.507 1.00 95.19 105 GLU A O 1
ATOM 820 N N . SER A 1 106 ? 2.759 -3.015 19.494 1.00 96.75 106 SER A N 1
ATOM 821 C CA . SER A 1 106 ? 1.459 -3.704 19.605 1.00 96.75 106 SER A CA 1
ATOM 822 C C . SER A 1 106 ? 1.135 -4.563 18.382 1.00 96.75 106 SER A C 1
ATOM 824 O O . SER A 1 106 ? 0.055 -5.147 18.281 1.00 96.75 106 SER A O 1
ATOM 826 N N . GLY A 1 107 ? 2.062 -4.651 17.422 1.00 97.81 107 GLY A N 1
ATOM 827 C CA . GLY A 1 107 ? 1.807 -5.315 16.149 1.00 97.81 107 GLY A CA 1
ATOM 828 C C . GLY A 1 107 ? 1.480 -6.807 16.289 1.00 97.81 107 GLY A C 1
ATOM 829 O O . GLY A 1 107 ? 0.711 -7.340 15.491 1.00 97.81 107 GLY A O 1
ATOM 830 N N . PHE A 1 108 ? 2.004 -7.497 17.309 1.00 97.62 108 PHE A N 1
ATOM 831 C CA . PHE A 1 108 ? 1.687 -8.911 17.541 1.00 97.62 108 PHE A CA 1
ATOM 832 C C . PHE A 1 108 ? 0.264 -9.126 18.066 1.00 97.62 108 PHE A C 1
ATOM 834 O O . PHE A 1 108 ? -0.426 -10.043 17.609 1.00 97.62 108 PHE A O 1
ATOM 841 N N . GLU A 1 109 ? -0.190 -8.284 18.988 1.00 96.81 109 GLU A N 1
ATOM 842 C CA . GLU A 1 109 ? -1.557 -8.281 19.506 1.00 96.81 109 GLU A CA 1
ATOM 843 C C . GLU A 1 109 ? -2.554 -7.940 18.393 1.00 96.81 109 GLU A C 1
ATOM 845 O O . GLU A 1 109 ? -3.596 -8.588 18.252 1.00 96.81 109 GLU A O 1
ATOM 850 N N . GLU A 1 110 ? -2.201 -6.975 17.542 1.00 98.50 110 GLU A N 1
ATOM 851 C CA . GLU A 1 110 ? -2.996 -6.594 16.377 1.00 98.50 110 GLU A CA 1
ATOM 852 C C . GLU A 1 110 ? -3.107 -7.744 15.368 1.00 98.50 110 GLU A C 1
ATOM 854 O O . GLU A 1 110 ? -4.216 -8.055 14.932 1.00 98.50 110 GLU A O 1
ATOM 859 N N . ILE A 1 111 ? -2.008 -8.445 15.051 1.00 98.38 111 ILE A N 1
ATOM 860 C CA . ILE A 1 111 ? -2.028 -9.653 14.202 1.00 98.38 111 ILE A CA 1
ATOM 861 C C . ILE A 1 111 ? -2.984 -10.709 14.770 1.00 98.38 111 ILE A C 1
ATOM 863 O O . ILE A 1 111 ? -3.778 -11.284 14.020 1.00 98.38 111 ILE A O 1
ATOM 867 N N . ALA A 1 112 ? -2.941 -10.959 16.082 1.00 97.31 112 ALA A N 1
ATOM 868 C CA . ALA A 1 112 ? -3.787 -11.966 16.718 1.00 97.31 112 ALA A CA 1
AT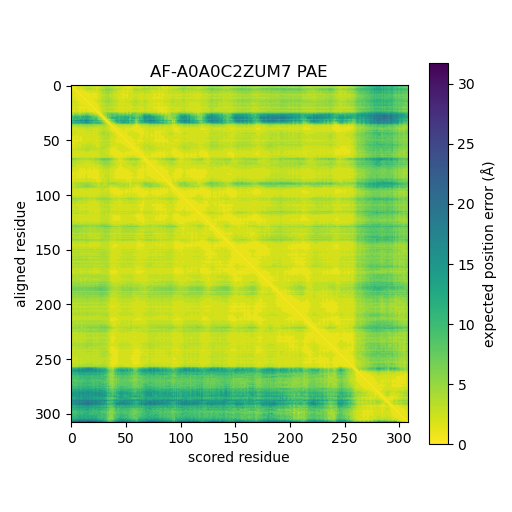OM 869 C C . ALA A 1 112 ? -5.282 -11.672 16.514 1.00 97.31 112 ALA A C 1
ATOM 871 O O . ALA A 1 112 ? -6.052 -12.578 16.185 1.00 97.31 112 ALA A O 1
ATOM 872 N N . LEU A 1 113 ? -5.691 -10.408 16.644 1.00 97.50 113 LEU A N 1
ATOM 873 C CA . LEU A 1 113 ? -7.074 -10.003 16.409 1.00 97.50 113 LEU A CA 1
ATOM 874 C C . LEU A 1 113 ? -7.423 -9.983 14.914 1.00 97.50 113 LEU A C 1
ATOM 876 O O . LEU A 1 113 ? -8.491 -10.464 14.525 1.00 97.50 113 LEU A O 1
ATOM 880 N N . LEU A 1 114 ? -6.530 -9.474 14.064 1.00 97.88 114 LEU A N 1
ATOM 881 C CA . LEU A 1 114 ? -6.751 -9.352 12.619 1.00 97.88 114 LEU A CA 1
ATOM 882 C C . LEU A 1 114 ? -6.831 -10.709 11.908 1.00 97.88 114 LEU A C 1
ATOM 884 O O . LEU A 1 114 ? -7.553 -10.838 10.918 1.00 97.88 114 LEU A O 1
ATOM 888 N N . ASN A 1 115 ? -6.205 -11.751 12.460 1.00 97.44 115 ASN A N 1
ATOM 889 C CA . ASN A 1 115 ? -6.394 -13.132 12.011 1.00 97.44 115 ASN A CA 1
ATOM 890 C C . ASN A 1 115 ? -7.866 -13.578 12.027 1.00 97.44 115 ASN A C 1
ATOM 892 O O . ASN A 1 115 ? -8.227 -14.443 11.238 1.00 97.44 115 ASN A O 1
ATOM 896 N N . SER A 1 116 ? -8.715 -12.998 12.888 1.00 94.88 116 SER A N 1
ATOM 897 C CA . SER A 1 116 ? -10.148 -13.337 12.965 1.00 94.88 116 SER A CA 1
ATOM 898 C C . SER A 1 116 ? -11.006 -12.696 11.871 1.00 94.88 116 SER A C 1
ATOM 900 O O . SER A 1 116 ? -12.171 -13.059 11.719 1.00 94.88 116 SER A O 1
ATOM 902 N N . VAL A 1 117 ? -10.457 -11.726 11.135 1.00 95.38 117 VAL A N 1
ATOM 903 C CA . VAL A 1 117 ? -11.185 -10.958 10.112 1.00 95.38 117 VAL A CA 1
ATOM 904 C C . VAL A 1 117 ? -10.517 -10.998 8.743 1.00 95.38 117 VAL A C 1
ATOM 906 O O . VAL A 1 117 ? -11.028 -10.367 7.838 1.00 95.38 117 VAL A O 1
ATOM 909 N N . HIS A 1 118 ? -9.418 -11.741 8.582 1.00 94.69 118 HIS A N 1
ATOM 910 C CA . HIS A 1 118 ? -8.808 -12.101 7.295 1.00 94.69 118 HIS A CA 1
ATOM 911 C C . HIS A 1 118 ? -8.696 -10.957 6.257 1.00 94.69 118 HIS A C 1
ATOM 913 O O . HIS A 1 118 ? -9.202 -11.116 5.145 1.00 94.69 118 HIS A O 1
ATOM 919 N N . PRO A 1 119 ? -8.030 -9.820 6.565 1.00 96.50 119 PRO A N 1
ATOM 920 C CA . PRO A 1 119 ? -7.716 -8.830 5.532 1.00 96.50 119 PRO A CA 1
ATOM 921 C C . PRO A 1 119 ? -6.874 -9.462 4.410 1.00 96.50 119 PRO A C 1
ATOM 923 O O . PRO A 1 119 ? -6.195 -10.462 4.638 1.00 96.50 119 PRO A O 1
ATOM 926 N N . ASP A 1 120 ? -6.859 -8.860 3.217 1.00 96.69 120 ASP A N 1
ATOM 927 C CA . ASP A 1 120 ? -6.035 -9.349 2.100 1.00 96.69 120 ASP A CA 1
ATOM 928 C C . ASP A 1 120 ? -4.536 -9.309 2.455 1.00 96.69 120 ASP A C 1
ATOM 930 O O . ASP A 1 120 ? -3.788 -10.226 2.120 1.00 96.69 120 ASP A O 1
ATOM 934 N N . ALA A 1 121 ? -4.095 -8.273 3.181 1.00 98.12 121 ALA A N 1
ATOM 935 C CA . ALA A 1 121 ? -2.723 -8.183 3.674 1.00 98.12 121 ALA A CA 1
ATOM 936 C C . ALA A 1 121 ? -2.590 -7.380 4.974 1.00 98.12 121 ALA A C 1
ATOM 938 O O . ALA A 1 121 ? -3.391 -6.488 5.272 1.00 98.12 121 ALA A O 1
ATOM 939 N N . ILE A 1 122 ? -1.501 -7.624 5.702 1.00 98.62 122 ILE A N 1
ATOM 940 C CA . ILE A 1 122 ? -1.029 -6.746 6.779 1.00 98.62 122 ILE A CA 1
ATOM 941 C C . ILE A 1 122 ? 0.240 -6.025 6.329 1.00 98.62 122 ILE A C 1
ATOM 943 O O . ILE A 1 122 ? 1.180 -6.659 5.856 1.00 98.62 122 ILE A O 1
ATOM 947 N N . ARG A 1 123 ? 0.277 -4.698 6.498 1.00 98.75 123 ARG A N 1
ATOM 948 C CA . ARG A 1 123 ? 1.460 -3.861 6.279 1.00 98.75 123 ARG A CA 1
ATOM 949 C C . ARG A 1 123 ? 2.199 -3.616 7.592 1.00 98.75 123 ARG A C 1
ATOM 951 O O . ARG A 1 123 ? 1.627 -3.030 8.507 1.00 98.75 123 ARG A O 1
ATOM 958 N N . ILE A 1 124 ? 3.473 -3.993 7.637 1.00 98.81 124 ILE A N 1
ATOM 959 C CA . ILE A 1 124 ? 4.340 -3.880 8.815 1.00 98.81 124 ILE A CA 1
ATOM 960 C C . ILE A 1 124 ? 5.300 -2.694 8.638 1.00 98.81 124 ILE A C 1
ATOM 962 O O . ILE A 1 124 ? 6.068 -2.696 7.668 1.00 98.81 124 ILE A O 1
ATOM 966 N N . PRO A 1 125 ? 5.244 -1.676 9.517 1.00 98.56 125 PRO A N 1
ATOM 967 C CA . PRO A 1 125 ? 6.115 -0.509 9.451 1.00 98.56 125 PRO A CA 1
ATOM 968 C C . PRO A 1 125 ? 7.425 -0.699 10.234 1.00 98.56 125 PRO A C 1
ATOM 970 O O . PRO A 1 125 ? 7.589 -1.688 10.948 1.00 98.56 125 PRO A O 1
ATOM 973 N N . LYS A 1 126 ? 8.331 0.281 10.114 1.00 97.75 126 LYS A N 1
ATOM 974 C CA . LYS A 1 126 ? 9.487 0.525 11.005 1.00 97.75 126 LYS A CA 1
ATOM 975 C C . LYS A 1 126 ? 10.364 -0.709 11.284 1.00 97.75 126 LYS A C 1
ATOM 977 O O . LYS A 1 126 ? 10.776 -0.952 12.410 1.00 97.75 126 LYS A O 1
ATOM 982 N N . ILE A 1 127 ? 10.658 -1.486 10.241 1.00 98.38 127 ILE A N 1
ATOM 983 C CA . ILE A 1 127 ? 11.451 -2.717 10.361 1.00 98.38 127 ILE A CA 1
ATOM 984 C C . ILE A 1 127 ? 12.927 -2.372 10.573 1.00 98.38 127 ILE A C 1
ATOM 986 O O . ILE A 1 127 ? 13.558 -1.754 9.716 1.00 98.38 127 ILE A O 1
ATOM 990 N N . GLU A 1 128 ? 13.486 -2.834 11.680 1.00 97.25 128 GLU A N 1
ATOM 991 C CA . GLU A 1 128 ? 14.879 -2.672 12.086 1.00 97.25 128 GLU A CA 1
ATOM 992 C C . GLU A 1 128 ? 15.585 -4.026 12.240 1.00 97.25 128 GLU A C 1
ATOM 994 O O . GLU A 1 128 ? 14.983 -5.093 12.117 1.00 97.25 128 GLU A O 1
ATOM 999 N N . GLN A 1 129 ? 16.886 -4.001 12.541 1.00 96.31 129 GLN A N 1
ATOM 1000 C CA . GLN A 1 129 ? 17.700 -5.212 12.704 1.00 96.31 129 GLN A CA 1
ATOM 1001 C C . GLN A 1 129 ? 17.138 -6.202 13.730 1.00 96.31 129 GLN A C 1
ATOM 1003 O O . GLN A 1 129 ? 17.241 -7.416 13.557 1.00 96.31 129 GLN A O 1
ATOM 1008 N N . ASN A 1 130 ? 16.608 -5.684 14.833 1.00 95.06 130 ASN A N 1
ATOM 1009 C CA . ASN A 1 130 ? 16.049 -6.473 15.923 1.00 95.06 130 ASN A CA 1
ATOM 1010 C C . ASN A 1 130 ? 14.567 -6.805 15.715 1.00 95.06 130 ASN A C 1
ATOM 1012 O O . ASN A 1 130 ? 13.999 -7.506 16.556 1.00 95.06 130 ASN A O 1
ATOM 1016 N N . THR A 1 131 ? 13.956 -6.347 14.618 1.00 97.06 131 THR A N 1
ATOM 1017 C CA . THR A 1 131 ? 12.557 -6.630 14.335 1.00 97.06 131 THR A CA 1
ATOM 1018 C C . THR A 1 131 ? 12.368 -8.112 14.041 1.00 97.06 131 THR A C 1
ATOM 1020 O O . THR A 1 131 ? 12.957 -8.648 13.100 1.00 97.06 131 THR A O 1
ATOM 1023 N N . PRO A 1 132 ? 11.521 -8.814 14.811 1.00 96.12 132 PRO A N 1
ATOM 1024 C CA . PRO A 1 132 ? 11.326 -10.255 14.686 1.00 96.12 132 PRO A CA 1
ATOM 1025 C C . PRO A 1 132 ? 10.421 -10.641 13.495 1.00 96.12 132 PRO A C 1
ATOM 1027 O O . PRO A 1 132 ? 9.505 -11.456 13.636 1.00 96.12 132 PRO A O 1
ATOM 1030 N N . ILE A 1 133 ? 10.671 -10.067 12.314 1.00 97.44 133 ILE A N 1
ATOM 1031 C CA . ILE A 1 133 ? 9.833 -10.188 11.111 1.00 97.44 133 ILE A CA 1
ATOM 1032 C C . ILE A 1 133 ? 9.673 -11.640 10.630 1.00 97.44 133 ILE A C 1
ATOM 1034 O O . ILE A 1 133 ? 8.594 -12.034 10.194 1.00 97.44 133 ILE A O 1
ATOM 1038 N N . GLU A 1 134 ? 10.692 -12.478 10.827 1.00 95.88 134 GLU A N 1
ATOM 1039 C CA . GLU A 1 134 ? 10.683 -13.906 10.466 1.00 95.88 134 GLU A CA 1
ATOM 1040 C C . GLU A 1 134 ? 9.639 -14.733 11.237 1.00 95.88 134 GLU A C 1
ATOM 1042 O O . GLU A 1 134 ? 9.283 -15.842 10.837 1.00 95.88 134 GLU A O 1
ATOM 1047 N N . ARG A 1 135 ? 9.113 -14.211 12.355 1.00 96.12 135 ARG A N 1
ATOM 1048 C CA . ARG A 1 135 ? 8.034 -14.869 13.111 1.00 96.12 135 ARG A CA 1
ATOM 1049 C C . ARG A 1 135 ? 6.660 -14.626 12.492 1.00 96.12 135 ARG A C 1
ATOM 1051 O O . ARG A 1 135 ? 5.746 -15.409 12.728 1.00 96.12 135 ARG A O 1
ATOM 1058 N N . VAL A 1 136 ? 6.486 -13.564 11.709 1.00 97.75 136 VAL A N 1
ATOM 1059 C CA . VAL A 1 136 ? 5.169 -13.163 11.194 1.00 97.75 136 VAL A CA 1
ATOM 1060 C C . VAL A 1 136 ? 4.529 -14.242 10.315 1.00 97.75 136 VAL A C 1
ATOM 1062 O O . VAL A 1 136 ? 3.356 -14.544 10.546 1.00 97.75 136 VAL A O 1
ATOM 1065 N N . PRO A 1 137 ? 5.245 -14.913 9.387 1.00 97.56 137 PRO A N 1
ATOM 1066 C CA . PRO A 1 137 ? 4.645 -15.962 8.570 1.00 97.56 137 PRO A CA 1
ATOM 1067 C C . PRO A 1 137 ? 4.088 -17.156 9.354 1.00 97.56 137 PRO A C 1
ATOM 1069 O O . PRO A 1 137 ? 3.290 -17.901 8.795 1.00 97.56 137 PRO A O 1
ATOM 1072 N N . THR A 1 138 ? 4.483 -17.386 10.608 1.00 96.88 138 THR A N 1
ATOM 1073 C CA . THR A 1 138 ? 3.914 -18.478 11.419 1.00 96.88 138 THR A CA 1
ATOM 1074 C C . THR A 1 138 ? 2.745 -18.018 12.285 1.00 96.88 138 THR A C 1
ATOM 1076 O O . THR A 1 138 ? 1.875 -18.821 12.609 1.00 96.88 138 THR A O 1
ATOM 1079 N N . LEU A 1 139 ? 2.697 -16.731 12.631 1.00 96.94 139 LEU A N 1
ATOM 1080 C CA . LEU A 1 139 ? 1.638 -16.137 13.448 1.00 96.94 139 LEU A CA 1
ATOM 1081 C C . LEU A 1 139 ? 0.429 -15.695 12.621 1.00 96.94 139 LEU A C 1
ATOM 1083 O O . LEU A 1 139 ? -0.691 -15.664 13.127 1.00 96.94 139 LEU A O 1
ATOM 1087 N N . LEU A 1 140 ? 0.651 -15.330 11.361 1.00 97.00 140 LEU A N 1
ATOM 1088 C CA . LEU A 1 140 ? -0.375 -14.793 10.481 1.00 97.00 140 LEU A CA 1
ATOM 1089 C C . LEU A 1 140 ? -1.140 -15.915 9.767 1.00 97.00 140 LEU A C 1
ATOM 1091 O O . LEU A 1 140 ? -0.524 -16.820 9.198 1.00 97.00 140 LEU A O 1
ATOM 1095 N N . HIS A 1 141 ? -2.470 -15.829 9.724 1.00 96.31 141 HIS A N 1
ATOM 1096 C CA . HIS A 1 141 ? -3.328 -16.767 8.996 1.00 96.31 141 HIS A CA 1
ATOM 1097 C C . HIS A 1 141 ? -2.857 -16.938 7.544 1.00 96.31 141 HIS A C 1
ATOM 1099 O O . HIS A 1 141 ? -2.537 -15.951 6.887 1.00 96.31 141 HIS A O 1
ATOM 1105 N N . ALA A 1 142 ? -2.823 -18.175 7.032 1.00 94.69 142 ALA A N 1
ATOM 1106 C CA . ALA A 1 142 ? -2.164 -18.535 5.768 1.00 94.69 142 ALA A CA 1
ATOM 1107 C C . ALA A 1 142 ? -2.659 -17.758 4.531 1.00 94.69 142 ALA A C 1
ATOM 1109 O O . ALA A 1 142 ? -1.890 -17.555 3.598 1.00 94.69 142 ALA A O 1
ATOM 1110 N N . GLY A 1 143 ? -3.922 -17.322 4.536 1.00 93.38 143 GLY A N 1
ATOM 1111 C CA . GLY A 1 143 ? -4.532 -16.542 3.451 1.00 93.38 143 GLY A CA 1
ATOM 1112 C C . GLY A 1 143 ? -4.299 -15.028 3.502 1.00 93.38 143 GLY A C 1
ATOM 1113 O O . GLY A 1 143 ? -4.866 -14.331 2.674 1.00 93.38 143 GLY A O 1
ATOM 1114 N N . ILE A 1 144 ? -3.534 -14.521 4.473 1.00 97.06 144 ILE A N 1
ATOM 1115 C CA . ILE A 1 144 ? -3.192 -13.096 4.578 1.00 97.06 144 ILE A CA 1
ATOM 1116 C C . ILE A 1 144 ? -1.758 -12.904 4.075 1.00 97.06 144 ILE A C 1
ATOM 1118 O O . ILE A 1 144 ? -0.838 -13.588 4.548 1.00 97.06 144 ILE A O 1
ATOM 1122 N N . ASP A 1 145 ? -1.570 -11.971 3.145 1.00 98.00 145 ASP A N 1
ATOM 1123 C CA . ASP A 1 145 ? -0.254 -11.575 2.644 1.00 98.00 145 ASP A CA 1
ATOM 1124 C C . ASP A 1 145 ? 0.469 -10.619 3.603 1.00 98.00 145 ASP A C 1
ATOM 1126 O O . ASP A 1 145 ? -0.126 -9.942 4.449 1.00 98.00 145 ASP A O 1
ATOM 1130 N N . ILE A 1 146 ? 1.787 -10.530 3.444 1.00 98.81 146 ILE A N 1
ATOM 1131 C CA . ILE A 1 146 ? 2.650 -9.632 4.204 1.00 98.81 146 ILE A CA 1
ATOM 1132 C C . ILE A 1 146 ? 3.124 -8.509 3.283 1.00 98.81 146 ILE A C 1
ATOM 1134 O O . ILE A 1 146 ? 3.760 -8.714 2.248 1.00 98.81 146 ILE A O 1
ATOM 1138 N N . HIS A 1 147 ? 2.820 -7.284 3.677 1.00 98.88 147 HIS A N 1
ATOM 1139 C CA . HIS A 1 147 ? 3.332 -6.069 3.069 1.00 98.88 147 HIS A CA 1
ATOM 1140 C C . HIS A 1 147 ? 4.325 -5.418 4.036 1.00 98.88 147 HIS A C 1
ATOM 1142 O O . HIS A 1 147 ? 4.101 -5.425 5.243 1.00 98.88 147 HIS A O 1
ATOM 1148 N N . LEU A 1 148 ? 5.398 -4.812 3.535 1.00 98.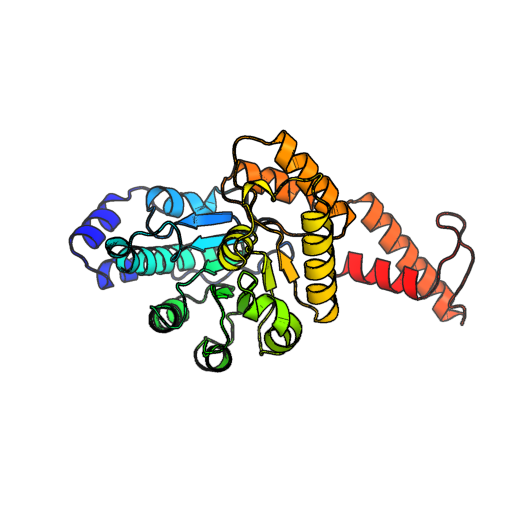88 148 LEU A N 1
ATOM 1149 C CA . LEU A 1 148 ? 6.396 -4.148 4.384 1.00 98.88 148 LEU A CA 1
ATOM 1150 C C . LEU A 1 148 ? 6.538 -2.675 4.006 1.00 98.88 148 LEU A C 1
ATOM 1152 O O . LEU A 1 148 ? 6.484 -2.323 2.825 1.00 98.88 148 LEU A O 1
ATOM 1156 N N . SER A 1 149 ? 6.750 -1.808 4.991 1.00 98.69 149 SER A N 1
ATOM 1157 C CA . SER A 1 149 ? 7.313 -0.487 4.726 1.00 98.69 149 SER A CA 1
ATOM 1158 C C . SER A 1 149 ? 8.833 -0.577 4.626 1.00 98.69 149 SER A C 1
ATOM 1160 O O . SER A 1 149 ? 9.492 -1.093 5.526 1.00 98.69 149 SER A O 1
ATOM 1162 N N . ILE A 1 150 ? 9.389 -0.014 3.561 1.00 98.75 150 ILE A N 1
ATOM 1163 C CA . ILE A 1 150 ? 10.815 0.277 3.447 1.00 98.75 150 ILE A CA 1
ATOM 1164 C C . ILE A 1 150 ? 10.979 1.758 3.773 1.00 98.75 150 ILE A C 1
ATOM 1166 O O . ILE A 1 150 ? 10.762 2.629 2.926 1.00 98.75 150 ILE A O 1
ATOM 1170 N N . GLU A 1 151 ? 11.249 2.023 5.047 1.00 98.06 151 GLU A N 1
ATOM 1171 C CA . GLU A 1 151 ? 11.234 3.370 5.633 1.00 98.06 151 GLU A CA 1
ATOM 1172 C C . GLU A 1 151 ? 12.318 3.580 6.700 1.00 98.06 151 GLU A C 1
ATOM 1174 O O . GLU A 1 151 ? 12.350 4.596 7.381 1.00 98.06 151 GLU A O 1
ATOM 1179 N N . THR A 1 152 ? 13.238 2.620 6.811 1.00 98.44 152 THR A N 1
ATOM 1180 C CA . THR A 1 152 ? 14.397 2.653 7.709 1.00 98.44 152 THR A CA 1
ATOM 1181 C C . THR A 1 152 ? 15.671 2.332 6.923 1.00 98.44 152 THR A C 1
ATOM 1183 O O . THR A 1 152 ? 15.635 1.661 5.889 1.00 98.44 152 THR A O 1
ATOM 1186 N N . ALA A 1 153 ? 16.826 2.768 7.415 1.00 97.94 153 ALA A N 1
ATOM 1187 C CA . ALA A 1 153 ? 18.148 2.429 6.910 1.00 97.94 153 ALA A CA 1
ATOM 1188 C C . ALA A 1 153 ? 18.359 0.916 6.892 1.00 97.94 153 ALA A C 1
ATOM 1190 O O . ALA A 1 153 ? 18.921 0.390 5.928 1.00 97.94 153 ALA A O 1
ATOM 1191 N N . TRP A 1 154 ? 17.889 0.202 7.918 1.00 98.38 154 TRP A N 1
ATOM 1192 C CA . TRP A 1 154 ? 18.025 -1.246 7.949 1.00 98.38 154 TRP A CA 1
ATOM 1193 C C . TRP A 1 154 ? 17.170 -1.913 6.866 1.00 98.38 154 TRP A C 1
ATOM 1195 O O . TRP A 1 154 ? 17.720 -2.638 6.036 1.00 98.38 154 TRP A O 1
ATOM 1205 N N . SER A 1 155 ? 15.868 -1.609 6.798 1.00 98.50 155 SER A N 1
ATOM 1206 C CA . SER A 1 155 ? 14.965 -2.187 5.789 1.00 98.50 155 SER A CA 1
ATOM 1207 C C . SER A 1 155 ? 15.401 -1.862 4.358 1.00 98.50 155 SER A C 1
ATOM 1209 O O . SER A 1 155 ? 15.365 -2.739 3.494 1.00 98.50 155 SER A O 1
ATOM 1211 N N . TRP A 1 156 ? 15.906 -0.649 4.114 1.00 98.44 156 TRP A N 1
ATOM 1212 C CA . TRP A 1 156 ? 16.451 -0.238 2.819 1.00 98.44 156 TRP A CA 1
ATOM 1213 C C . TRP A 1 156 ? 17.628 -1.113 2.373 1.00 98.44 156 TRP A C 1
ATOM 1215 O O . TRP A 1 156 ? 17.647 -1.606 1.246 1.00 98.44 156 TRP A O 1
ATOM 1225 N N . ASN A 1 157 ? 18.594 -1.358 3.263 1.00 98.25 157 ASN A N 1
ATOM 1226 C CA . ASN A 1 157 ? 19.778 -2.162 2.945 1.00 98.25 157 ASN A CA 1
ATOM 1227 C C . ASN A 1 157 ? 19.502 -3.677 2.901 1.00 98.25 157 ASN A C 1
ATOM 1229 O O . ASN A 1 157 ? 20.324 -4.426 2.375 1.00 98.25 157 ASN A O 1
ATOM 1233 N N . HIS A 1 158 ? 18.356 -4.134 3.418 1.00 98.56 158 HIS A N 1
ATOM 1234 C CA . HIS A 1 158 ? 18.007 -5.556 3.532 1.00 98.56 158 HIS A CA 1
ATOM 1235 C C . HIS A 1 158 ? 16.774 -5.951 2.707 1.00 98.56 158 HIS A C 1
ATOM 1237 O O . HIS A 1 158 ? 16.224 -7.033 2.908 1.00 98.56 158 HIS A O 1
ATOM 1243 N N . MET A 1 159 ? 16.356 -5.133 1.732 1.00 98.62 159 MET A N 1
ATOM 1244 C CA . MET A 1 159 ? 15.194 -5.419 0.875 1.00 98.62 159 MET A CA 1
ATOM 1245 C C . MET A 1 159 ? 15.228 -6.819 0.240 1.00 98.62 159 MET A C 1
ATOM 1247 O O . MET A 1 159 ? 14.199 -7.483 0.182 1.00 98.62 159 MET A O 1
ATOM 1251 N N . ALA A 1 160 ? 16.400 -7.293 -0.200 1.00 98.19 160 ALA A N 1
ATOM 1252 C CA . ALA A 1 160 ? 16.555 -8.628 -0.784 1.00 98.19 160 ALA A CA 1
ATOM 1253 C C . ALA A 1 160 ? 16.258 -9.756 0.220 1.00 98.19 160 ALA A C 1
ATOM 1255 O O . ALA A 1 160 ? 15.599 -10.734 -0.127 1.00 98.19 160 ALA A O 1
ATOM 1256 N N . GLN A 1 161 ? 16.722 -9.611 1.466 1.00 98.31 161 GLN A N 1
ATOM 1257 C CA . GLN A 1 161 ? 16.440 -10.561 2.543 1.00 98.31 161 GLN A CA 1
ATOM 1258 C C . GLN A 1 161 ? 14.959 -10.515 2.919 1.00 98.31 161 GLN A C 1
ATOM 1260 O O . GLN A 1 161 ? 14.309 -11.552 2.996 1.00 98.31 161 GLN A O 1
ATOM 1265 N N . LEU A 1 162 ? 14.415 -9.310 3.093 1.00 98.69 162 LEU A N 1
ATOM 1266 C CA . LEU A 1 162 ? 13.007 -9.102 3.417 1.00 98.69 162 LEU A CA 1
ATOM 1267 C C . LEU A 1 162 ? 12.073 -9.690 2.354 1.00 98.69 162 LEU A C 1
ATOM 1269 O O . LEU A 1 162 ? 11.038 -10.256 2.690 1.00 98.69 162 LEU A O 1
ATOM 1273 N N . ALA A 1 163 ? 12.450 -9.603 1.079 1.00 98.44 163 ALA A N 1
ATOM 1274 C CA . ALA A 1 163 ? 11.669 -10.152 -0.024 1.00 98.44 163 ALA A CA 1
ATOM 1275 C C . ALA A 1 163 ? 11.683 -11.689 -0.076 1.00 98.44 163 ALA A C 1
ATOM 1277 O O . ALA A 1 163 ? 10.817 -12.285 -0.710 1.00 98.44 163 ALA A O 1
ATOM 1278 N N . ALA A 1 164 ? 12.653 -12.340 0.574 1.00 98.12 164 ALA A N 1
ATOM 1279 C CA . ALA A 1 164 ? 12.729 -13.797 0.653 1.00 98.12 164 ALA A CA 1
ATOM 1280 C C . ALA A 1 164 ? 11.804 -14.391 1.732 1.00 98.12 164 ALA A C 1
ATOM 1282 O O . ALA A 1 164 ? 11.605 -15.608 1.764 1.00 98.12 164 ALA A O 1
ATOM 1283 N N . ILE A 1 165 ? 11.234 -13.555 2.606 1.00 98.31 165 ILE A N 1
ATOM 1284 C CA . ILE A 1 165 ? 10.317 -13.994 3.658 1.00 98.31 165 ILE A CA 1
ATOM 1285 C C . ILE A 1 165 ? 9.017 -14.510 3.011 1.00 98.31 165 ILE A C 1
ATOM 1287 O O . ILE A 1 165 ? 8.418 -13.815 2.183 1.00 98.31 165 ILE A O 1
ATOM 1291 N N . PRO A 1 166 ? 8.526 -15.710 3.381 1.00 97.50 166 PRO A N 1
ATOM 1292 C CA . PRO A 1 166 ? 7.310 -16.266 2.799 1.00 97.50 166 PRO A CA 1
ATOM 1293 C C . PRO A 1 166 ? 6.112 -15.322 2.928 1.00 97.50 166 PRO A C 1
ATOM 1295 O O . PRO A 1 166 ? 5.842 -14.802 4.009 1.00 97.50 166 PRO A O 1
ATOM 1298 N N . ARG A 1 167 ? 5.352 -15.181 1.834 1.00 97.38 167 ARG A N 1
ATOM 1299 C CA . ARG A 1 167 ? 4.158 -14.319 1.718 1.00 97.38 167 ARG A CA 1
ATOM 1300 C C . ARG A 1 167 ? 4.431 -12.817 1.775 1.00 97.38 167 ARG A C 1
ATOM 1302 O O . ARG A 1 167 ? 3.480 -12.044 1.796 1.00 97.38 167 ARG A O 1
ATOM 1309 N N . VAL A 1 168 ? 5.690 -12.381 1.747 1.00 98.62 168 VAL A N 1
ATOM 1310 C CA . VAL A 1 168 ? 5.997 -10.979 1.465 1.00 98.62 168 VAL A CA 1
ATOM 1311 C C . VAL A 1 168 ? 5.747 -10.702 -0.015 1.00 98.62 168 VAL A C 1
ATOM 1313 O O . VAL A 1 168 ? 6.407 -11.279 -0.874 1.00 98.62 168 VAL A O 1
ATOM 1316 N N . THR A 1 169 ? 4.778 -9.836 -0.323 1.00 98.25 169 THR A N 1
ATOM 1317 C CA . THR A 1 169 ? 4.344 -9.589 -1.715 1.00 98.25 169 THR A CA 1
ATOM 1318 C C . THR A 1 169 ? 4.453 -8.132 -2.156 1.00 98.25 169 THR A C 1
ATOM 1320 O O . THR A 1 169 ? 4.562 -7.859 -3.355 1.00 98.25 169 THR A O 1
ATOM 1323 N N . THR A 1 170 ? 4.466 -7.179 -1.218 1.00 98.81 170 THR A N 1
ATOM 1324 C CA . THR A 1 170 ? 4.449 -5.740 -1.531 1.00 98.81 170 THR A CA 1
ATOM 1325 C C . THR A 1 170 ? 5.358 -4.946 -0.600 1.00 98.81 170 THR A C 1
ATOM 1327 O O . THR A 1 170 ? 5.283 -5.096 0.619 1.00 98.81 170 THR A O 1
ATOM 1330 N N . PHE A 1 171 ? 6.144 -4.031 -1.168 1.00 98.88 171 PHE A N 1
ATOM 1331 C CA . PHE A 1 171 ? 6.894 -3.017 -0.428 1.00 98.88 171 PHE A CA 1
ATOM 1332 C C . PHE A 1 171 ? 6.308 -1.627 -0.653 1.00 98.88 171 PHE A C 1
ATOM 1334 O O . PHE A 1 171 ? 5.969 -1.253 -1.777 1.00 98.88 171 PHE A O 1
ATOM 1341 N N . TYR A 1 172 ? 6.235 -0.847 0.420 1.00 98.88 172 TYR A N 1
ATOM 1342 C CA . TYR A 1 172 ? 5.823 0.552 0.420 1.00 98.88 172 TYR A CA 1
ATOM 1343 C C . TYR A 1 172 ? 7.020 1.429 0.736 1.00 98.88 172 TYR A C 1
ATOM 1345 O O . TYR A 1 172 ? 7.662 1.248 1.766 1.00 98.88 172 TYR A O 1
ATOM 1353 N N . LEU A 1 173 ? 7.289 2.411 -0.112 1.00 98.69 173 LEU A N 1
ATOM 1354 C CA . LEU A 1 173 ? 8.363 3.363 0.123 1.00 98.69 173 LEU A CA 1
ATOM 1355 C C . LEU A 1 173 ? 7.924 4.450 1.120 1.00 98.69 173 LEU A C 1
ATOM 1357 O O . LEU A 1 173 ? 7.151 5.344 0.766 1.00 98.69 173 LEU A O 1
ATOM 1361 N N . GLY A 1 174 ? 8.418 4.399 2.357 1.00 97.81 174 GLY A N 1
ATOM 1362 C CA . GLY A 1 174 ? 8.154 5.415 3.385 1.00 97.81 174 GLY A CA 1
ATOM 1363 C C . GLY A 1 174 ? 9.216 6.510 3.373 1.00 97.81 174 GLY A C 1
ATOM 1364 O O . GLY A 1 174 ? 10.092 6.548 4.228 1.00 97.81 174 GLY A O 1
ATOM 1365 N N . VAL A 1 175 ? 9.171 7.397 2.371 1.00 97.44 175 VAL A N 1
ATOM 1366 C CA . VAL A 1 175 ? 10.261 8.366 2.133 1.00 97.44 175 VAL A CA 1
ATOM 1367 C C . VAL A 1 175 ? 10.486 9.347 3.290 1.00 97.44 175 VAL A C 1
ATOM 1369 O O . VAL A 1 175 ? 11.616 9.756 3.520 1.00 97.44 175 VAL A O 1
ATOM 1372 N N . LEU A 1 176 ? 9.435 9.725 4.020 1.00 96.56 176 LEU A N 1
ATOM 1373 C CA . LEU A 1 176 ? 9.526 10.761 5.054 1.00 96.56 176 LEU A CA 1
ATOM 1374 C C . LEU A 1 176 ? 10.195 10.236 6.316 1.00 96.56 176 LEU A C 1
ATOM 1376 O O . LEU A 1 176 ? 11.126 10.869 6.802 1.00 96.56 176 LEU A O 1
ATOM 1380 N N . ASP A 1 177 ? 9.769 9.068 6.795 1.00 96.81 177 ASP A N 1
ATOM 1381 C CA . ASP A 1 177 ? 10.407 8.403 7.932 1.00 96.81 177 ASP A CA 1
ATOM 1382 C C . ASP A 1 177 ? 11.843 8.018 7.589 1.00 96.81 177 ASP A C 1
ATOM 1384 O O . ASP A 1 177 ? 12.752 8.232 8.390 1.00 96.81 177 ASP A O 1
ATOM 1388 N N . PHE A 1 178 ? 12.078 7.577 6.349 1.00 97.50 178 PHE A N 1
ATOM 1389 C CA . PHE A 1 178 ? 13.422 7.282 5.872 1.00 97.50 178 PHE A CA 1
ATOM 1390 C C . PHE A 1 178 ? 14.326 8.519 5.889 1.00 97.50 178 PHE A C 1
ATOM 1392 O O . PHE A 1 178 ? 15.454 8.461 6.376 1.00 97.50 178 PHE A O 1
ATOM 1399 N N . PHE A 1 179 ? 13.833 9.659 5.398 1.00 97.50 179 PHE A N 1
ATOM 1400 C CA . PHE A 1 179 ? 14.579 10.918 5.420 1.00 97.50 179 PHE A CA 1
ATOM 1401 C C . PHE A 1 179 ? 14.839 11.382 6.850 1.00 97.50 179 PHE A C 1
ATOM 1403 O O . PHE A 1 179 ? 15.981 11.698 7.183 1.00 97.50 179 PHE A O 1
ATOM 1410 N N . ALA A 1 180 ? 13.813 11.360 7.702 1.00 96.25 180 ALA A N 1
ATOM 1411 C CA . ALA A 1 180 ? 13.931 11.736 9.103 1.00 96.25 180 ALA A CA 1
ATOM 1412 C C . ALA A 1 180 ? 14.973 10.876 9.832 1.00 96.25 180 ALA A C 1
ATOM 1414 O O . ALA A 1 180 ? 15.822 11.413 10.544 1.00 96.25 180 ALA A O 1
ATOM 1415 N N . GLN A 1 181 ? 14.972 9.560 9.608 1.00 95.94 181 GLN A N 1
ATOM 1416 C CA . GLN A 1 181 ? 15.927 8.650 10.236 1.00 95.94 181 GLN A CA 1
ATOM 1417 C C . GLN A 1 181 ? 17.367 8.876 9.756 1.00 95.94 181 GLN A C 1
ATOM 1419 O O . GLN A 1 181 ? 18.306 8.771 10.545 1.00 95.94 181 GLN A O 1
ATOM 1424 N N . LEU A 1 182 ? 17.556 9.208 8.478 1.00 96.38 182 LEU A N 1
ATOM 1425 C CA . LEU A 1 182 ? 18.872 9.522 7.920 1.00 96.38 182 LEU A CA 1
ATOM 1426 C C . LEU A 1 182 ? 19.354 10.948 8.245 1.00 96.38 182 LEU A C 1
ATOM 1428 O O . LEU A 1 182 ? 20.484 11.293 7.899 1.00 96.38 182 LEU A O 1
ATOM 1432 N N . GLY A 1 183 ? 18.525 11.782 8.880 1.00 96.69 183 GLY A N 1
ATOM 1433 C CA . GLY A 1 183 ? 18.830 13.196 9.113 1.00 96.69 183 GLY A CA 1
ATOM 1434 C C . GLY A 1 183 ? 18.843 14.031 7.827 1.00 96.69 183 GLY A C 1
ATOM 1435 O O . GLY A 1 183 ? 19.559 15.029 7.745 1.00 96.69 183 GLY A O 1
ATOM 1436 N N . LEU A 1 184 ? 18.090 13.606 6.811 1.00 96.38 184 LEU A N 1
ATOM 1437 C CA . LEU A 1 184 ? 17.902 14.335 5.560 1.00 96.38 184 LEU A CA 1
ATOM 1438 C C . LEU A 1 184 ? 16.747 15.329 5.686 1.00 96.38 184 LEU A C 1
ATOM 1440 O O . LEU A 1 184 ? 15.776 15.103 6.406 1.00 96.38 184 LEU A O 1
ATOM 1444 N N . ASP A 1 185 ? 16.836 16.418 4.930 1.00 94.94 185 ASP A N 1
ATOM 1445 C CA . ASP A 1 185 ? 15.778 17.420 4.878 1.00 94.94 185 ASP A CA 1
ATOM 1446 C C . ASP A 1 185 ? 14.548 16.883 4.129 1.00 94.94 185 ASP A C 1
ATOM 1448 O O . ASP A 1 185 ? 14.647 16.471 2.970 1.00 94.94 185 ASP A O 1
ATOM 1452 N N . ILE A 1 186 ? 13.382 16.925 4.779 1.00 92.75 186 ILE A N 1
ATOM 1453 C CA . ILE A 1 186 ? 12.091 16.512 4.213 1.00 92.75 186 ILE A CA 1
ATOM 1454 C C . ILE A 1 186 ? 11.703 17.392 3.012 1.00 92.75 186 ILE A C 1
ATOM 1456 O O . ILE A 1 186 ? 11.093 16.892 2.063 1.00 92.75 186 ILE A O 1
ATOM 1460 N N . GLU A 1 187 ? 12.136 18.657 2.969 1.00 93.25 187 GLU A N 1
ATOM 1461 C CA . GLU A 1 187 ? 11.991 19.534 1.791 1.00 93.25 187 GLU A CA 1
ATOM 1462 C C . GLU A 1 187 ? 12.819 19.038 0.582 1.00 93.25 187 GLU A C 1
ATOM 1464 O O . GLU A 1 187 ? 12.688 19.505 -0.556 1.00 93.25 187 GLU A O 1
ATOM 1469 N N . GLY A 1 188 ? 13.670 18.034 0.802 1.00 93.00 188 GLY A N 1
ATOM 1470 C CA . GLY A 1 188 ? 14.349 17.252 -0.220 1.00 93.00 188 GLY A CA 1
ATOM 1471 C C . GLY A 1 188 ? 13.417 16.416 -1.102 1.00 93.00 188 GLY A C 1
ATOM 1472 O O . GLY A 1 188 ? 13.836 16.051 -2.205 1.00 93.00 188 GLY A O 1
ATOM 1473 N N . VAL A 1 189 ? 12.179 16.134 -0.676 1.00 95.62 189 VAL A N 1
ATOM 1474 C CA . VAL A 1 189 ? 11.183 15.361 -1.443 1.00 95.62 189 VAL A CA 1
ATOM 1475 C C . VAL A 1 189 ? 10.542 16.244 -2.520 1.00 95.62 189 VAL A C 1
ATOM 1477 O O . VAL A 1 189 ? 9.367 16.603 -2.477 1.00 95.62 189 VAL A O 1
ATOM 1480 N N . ARG A 1 190 ? 11.344 16.594 -3.523 1.00 95.50 190 ARG A N 1
ATOM 1481 C CA . ARG A 1 190 ? 10.967 17.418 -4.677 1.00 95.50 190 ARG A CA 1
ATOM 1482 C C . ARG A 1 190 ? 11.366 16.734 -5.979 1.00 95.50 190 ARG A C 1
ATOM 1484 O O . ARG A 1 190 ? 12.340 15.981 -6.028 1.00 95.50 190 ARG A O 1
ATOM 1491 N N . ILE A 1 191 ? 10.585 16.975 -7.028 1.00 96.19 191 ILE A N 1
ATOM 1492 C CA . ILE A 1 191 ? 10.680 16.221 -8.284 1.00 96.19 191 ILE A CA 1
ATOM 1493 C C . ILE A 1 191 ? 11.979 16.482 -9.050 1.00 96.19 191 ILE A C 1
ATOM 1495 O O . ILE A 1 191 ? 12.427 15.632 -9.809 1.00 96.19 191 ILE A O 1
ATOM 1499 N N . ASP A 1 192 ? 12.610 17.632 -8.847 1.00 96.19 192 ASP A N 1
ATOM 1500 C CA . ASP A 1 192 ? 13.865 18.042 -9.475 1.00 96.19 192 ASP A CA 1
ATOM 1501 C C . ASP A 1 192 ? 15.110 17.604 -8.685 1.00 96.19 192 ASP A C 1
ATOM 1503 O O . ASP A 1 192 ? 16.228 17.755 -9.174 1.00 96.19 192 ASP A O 1
ATOM 1507 N N . ASN A 1 193 ? 14.952 17.030 -7.486 1.00 97.12 193 ASN A N 1
ATOM 1508 C CA . ASN A 1 193 ? 16.078 16.569 -6.678 1.00 97.12 193 ASN A CA 1
ATOM 1509 C C . ASN A 1 193 ? 16.593 15.203 -7.171 1.00 97.12 193 ASN A C 1
ATOM 1511 O O . ASN A 1 193 ? 15.879 14.209 -7.017 1.00 97.12 193 ASN A O 1
ATOM 1515 N N . PRO A 1 194 ? 17.843 15.088 -7.668 1.00 97.19 194 PRO A N 1
ATOM 1516 C CA . PRO A 1 194 ? 18.399 13.824 -8.165 1.00 97.19 194 PRO A CA 1
ATOM 1517 C C . PRO A 1 194 ? 18.381 12.683 -7.142 1.00 97.19 194 PRO A C 1
ATOM 1519 O O . PRO A 1 194 ? 18.300 11.515 -7.525 1.00 97.19 194 PRO A O 1
ATOM 1522 N N . LEU A 1 195 ? 18.401 13.004 -5.843 1.00 95.94 195 LEU A N 1
ATOM 1523 C CA . LEU A 1 195 ? 18.261 12.013 -4.778 1.00 95.94 195 LEU A CA 1
ATOM 1524 C C . LEU A 1 195 ? 16.932 11.251 -4.879 1.00 95.94 195 LEU A C 1
ATOM 1526 O O . LEU A 1 195 ? 16.913 10.033 -4.716 1.00 95.94 195 LEU A O 1
ATOM 1530 N N . MET A 1 196 ? 15.836 11.944 -5.198 1.00 97.69 196 MET A N 1
ATOM 1531 C CA . MET A 1 196 ? 14.522 11.320 -5.368 1.00 97.69 196 MET A CA 1
ATOM 1532 C C . MET A 1 196 ? 14.481 10.410 -6.596 1.00 97.69 196 MET A C 1
ATOM 1534 O O . MET A 1 196 ? 13.893 9.333 -6.535 1.00 97.69 196 MET A O 1
ATOM 1538 N N . HIS A 1 197 ? 15.154 10.789 -7.687 1.00 97.88 197 HIS A N 1
ATOM 1539 C CA . HIS A 1 197 ? 15.277 9.939 -8.879 1.00 97.88 197 HIS A CA 1
ATOM 1540 C C . HIS A 1 197 ? 16.055 8.662 -8.574 1.00 97.88 197 HIS A C 1
ATOM 1542 O O . HIS A 1 197 ? 15.620 7.577 -8.964 1.00 97.88 197 HIS A O 1
ATOM 1548 N N . TYR A 1 198 ? 17.168 8.777 -7.843 1.00 97.69 198 TYR A N 1
ATOM 1549 C CA . TYR A 1 198 ? 17.940 7.624 -7.381 1.00 97.69 198 TYR A CA 1
ATOM 1550 C C . TYR A 1 198 ? 17.089 6.711 -6.498 1.00 97.69 198 TYR A C 1
ATOM 1552 O O . TYR A 1 198 ? 16.995 5.515 -6.762 1.00 97.69 198 TYR A O 1
ATOM 1560 N N . LEU A 1 199 ? 16.430 7.279 -5.491 1.00 97.81 199 LEU A N 1
ATOM 1561 C CA . LEU A 1 199 ? 15.643 6.535 -4.516 1.00 97.81 199 LEU A CA 1
ATOM 1562 C C . LEU A 1 199 ? 14.472 5.800 -5.186 1.00 97.81 199 LEU A C 1
ATOM 1564 O O . LEU A 1 199 ? 14.313 4.596 -4.986 1.00 97.81 199 LEU A O 1
ATOM 1568 N N . LEU A 1 200 ? 13.714 6.473 -6.057 1.00 98.62 200 LEU A N 1
ATOM 1569 C CA . LEU A 1 200 ? 12.631 5.850 -6.824 1.00 98.62 200 LEU A CA 1
ATOM 1570 C C . LEU A 1 200 ? 13.142 4.768 -7.782 1.00 98.62 200 LEU A C 1
ATOM 1572 O O . LEU A 1 200 ? 12.516 3.715 -7.896 1.00 98.62 200 LEU A O 1
ATOM 1576 N N . SER A 1 201 ? 14.259 5.000 -8.471 1.00 98.62 201 SER A N 1
ATOM 1577 C CA . SER A 1 201 ? 14.808 4.025 -9.422 1.00 98.62 201 SER A CA 1
ATOM 1578 C C . SER A 1 201 ? 15.349 2.789 -8.706 1.00 98.62 201 SER A C 1
ATOM 1580 O O . SER A 1 201 ? 15.040 1.664 -9.094 1.00 98.62 201 SER A O 1
ATOM 1582 N N . HIS A 1 202 ? 16.113 2.989 -7.630 1.00 98.56 202 HIS A N 1
ATOM 1583 C CA . HIS A 1 202 ? 16.684 1.908 -6.836 1.00 98.56 202 HIS A CA 1
ATOM 1584 C C . HIS A 1 202 ? 15.588 1.063 -6.185 1.00 98.56 202 HIS A C 1
ATOM 1586 O O . HIS A 1 202 ? 15.583 -0.154 -6.349 1.00 98.56 202 HIS A O 1
ATOM 1592 N N . PHE A 1 203 ? 14.615 1.698 -5.522 1.00 98.81 203 PHE A N 1
ATOM 1593 C CA . PHE A 1 203 ? 13.497 0.990 -4.898 1.00 98.81 203 PHE A CA 1
ATOM 1594 C C . PHE A 1 203 ? 12.718 0.145 -5.916 1.00 98.81 203 PHE A C 1
ATOM 1596 O O . PHE A 1 203 ? 12.444 -1.030 -5.668 1.00 98.81 203 PHE A O 1
ATOM 1603 N N . LEU A 1 204 ? 12.416 0.711 -7.090 1.00 98.56 204 LEU A N 1
ATOM 1604 C CA . LEU A 1 204 ? 11.704 0.009 -8.157 1.00 98.56 204 LEU A CA 1
ATOM 1605 C C . LEU A 1 204 ? 12.470 -1.221 -8.650 1.00 98.56 204 LEU A C 1
ATOM 1607 O O . LEU A 1 204 ? 11.893 -2.309 -8.713 1.00 98.56 204 LEU A O 1
ATOM 1611 N N . ILE A 1 205 ? 13.746 -1.054 -9.010 1.00 98.38 205 ILE A N 1
ATOM 1612 C CA . ILE A 1 205 ? 14.570 -2.141 -9.551 1.00 98.38 205 ILE A CA 1
ATOM 1613 C C . ILE A 1 205 ? 14.741 -3.250 -8.516 1.00 98.38 205 ILE A C 1
ATOM 1615 O O . ILE A 1 205 ? 14.519 -4.412 -8.856 1.00 98.38 205 ILE A O 1
ATOM 1619 N N . THR A 1 206 ? 15.039 -2.902 -7.263 1.00 98.38 206 THR A N 1
ATOM 1620 C CA . THR A 1 206 ? 15.195 -3.882 -6.183 1.00 98.38 206 THR A CA 1
ATOM 1621 C C . THR A 1 206 ? 13.892 -4.639 -5.918 1.00 98.38 206 THR A C 1
ATOM 1623 O O . THR A 1 206 ? 13.900 -5.861 -5.819 1.00 98.38 206 THR A O 1
ATOM 1626 N N . CYS A 1 207 ? 12.734 -3.972 -5.884 1.00 98.56 207 CYS A N 1
ATOM 1627 C CA . CYS A 1 207 ? 11.459 -4.686 -5.739 1.00 98.56 207 CYS A CA 1
ATOM 1628 C C . CYS A 1 207 ? 11.223 -5.661 -6.904 1.00 98.56 207 CYS A C 1
ATOM 1630 O O . CYS A 1 207 ? 10.902 -6.833 -6.698 1.00 98.56 207 CYS A O 1
ATOM 1632 N N . LYS A 1 208 ? 11.416 -5.196 -8.144 1.00 96.44 208 LYS A N 1
ATOM 1633 C CA . LYS A 1 208 ? 11.165 -6.001 -9.347 1.00 96.44 208 LYS A CA 1
ATOM 1634 C C . LYS A 1 208 ? 12.125 -7.183 -9.484 1.00 96.44 208 LYS A C 1
ATOM 1636 O O . LYS A 1 208 ? 11.680 -8.235 -9.938 1.00 96.44 208 LYS A O 1
ATOM 1641 N N . SER A 1 209 ? 13.384 -7.057 -9.059 1.00 97.81 209 SER A N 1
ATOM 1642 C CA . SER A 1 209 ? 14.348 -8.169 -9.078 1.00 97.81 209 SER A CA 1
ATOM 1643 C C . SER A 1 209 ? 13.977 -9.305 -8.126 1.00 97.81 209 SER A C 1
ATOM 1645 O O . SER A 1 209 ? 14.419 -10.432 -8.333 1.00 97.81 209 SER A O 1
ATOM 1647 N N . HIS A 1 210 ? 13.140 -9.030 -7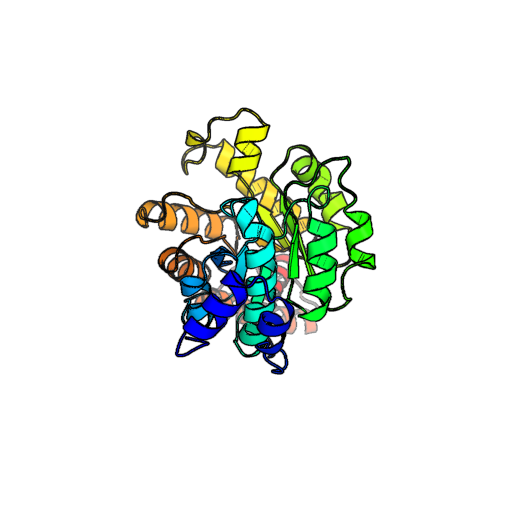.123 1.00 97.62 210 HIS A N 1
ATOM 1648 C CA . HIS A 1 210 ? 12.654 -10.012 -6.152 1.00 97.62 210 HIS A CA 1
ATOM 1649 C C . HIS A 1 210 ? 11.160 -10.337 -6.303 1.00 97.62 210 HIS A C 1
ATOM 1651 O O . HIS A 1 210 ? 10.564 -10.904 -5.395 1.00 97.62 210 HIS A O 1
ATOM 1657 N N . ALA A 1 211 ? 10.546 -9.989 -7.441 1.00 96.00 211 ALA A N 1
ATOM 1658 C CA . ALA A 1 211 ? 9.115 -10.188 -7.699 1.00 96.00 211 ALA A CA 1
ATOM 1659 C C . ALA A 1 211 ? 8.179 -9.540 -6.653 1.00 96.00 211 ALA A C 1
ATOM 1661 O O . ALA A 1 211 ? 7.029 -9.948 -6.503 1.00 96.00 211 ALA A O 1
ATOM 1662 N N . ILE A 1 212 ? 8.644 -8.484 -5.982 1.00 98.06 212 ILE A N 1
ATOM 1663 C CA . ILE A 1 212 ? 7.855 -7.691 -5.041 1.00 98.06 212 ILE A CA 1
ATOM 1664 C C . ILE A 1 212 ? 7.139 -6.564 -5.782 1.00 98.06 212 ILE A C 1
ATOM 1666 O O . ILE A 1 212 ? 7.707 -5.901 -6.658 1.00 98.06 212 ILE A O 1
ATOM 1670 N N . ARG A 1 213 ? 5.879 -6.309 -5.419 1.00 97.75 213 ARG A N 1
ATOM 1671 C CA . ARG A 1 213 ? 5.121 -5.149 -5.896 1.00 97.75 213 ARG A CA 1
ATOM 1672 C C . ARG A 1 213 ? 5.648 -3.871 -5.220 1.00 97.75 213 ARG A C 1
ATOM 1674 O O . ARG A 1 213 ? 5.530 -3.756 -4.003 1.00 97.75 213 ARG A O 1
ATOM 1681 N N . PRO A 1 214 ? 6.171 -2.885 -5.971 1.00 98.50 214 PRO A N 1
ATOM 1682 C CA . PRO A 1 214 ? 6.567 -1.601 -5.407 1.00 98.50 214 PRO A CA 1
ATOM 1683 C C . PRO A 1 214 ? 5.378 -0.636 -5.364 1.00 98.50 214 PRO A C 1
ATOM 1685 O O . PRO A 1 214 ? 4.754 -0.364 -6.395 1.00 98.50 214 PRO A O 1
ATOM 1688 N N . VAL A 1 215 ? 5.103 -0.077 -4.189 1.00 98.75 215 VAL A N 1
ATOM 1689 C CA . VAL A 1 215 ? 4.188 1.054 -3.991 1.00 98.75 215 VAL A CA 1
ATOM 1690 C C . VAL A 1 215 ? 5.022 2.298 -3.716 1.00 98.75 215 VAL A C 1
ATOM 1692 O O . VAL A 1 215 ? 5.751 2.354 -2.722 1.00 98.75 215 VAL A O 1
ATOM 1695 N N . SER A 1 216 ? 4.922 3.294 -4.600 1.00 98.38 216 SER A N 1
ATOM 1696 C CA . SER A 1 216 ? 5.632 4.562 -4.420 1.00 98.38 216 SER A CA 1
ATOM 1697 C C . SER A 1 216 ? 5.120 5.337 -3.199 1.00 98.38 216 SER A C 1
ATOM 1699 O O . SER A 1 216 ? 4.010 5.109 -2.703 1.00 98.38 216 SER A O 1
ATOM 1701 N N . PHE A 1 217 ? 5.939 6.280 -2.740 1.00 97.62 217 PHE A N 1
ATOM 1702 C CA . PHE A 1 217 ? 5.703 7.089 -1.553 1.00 97.62 217 PHE A CA 1
ATOM 1703 C C . PHE A 1 217 ? 4.395 7.888 -1.614 1.00 97.62 217 PHE A C 1
ATOM 1705 O O . PHE A 1 217 ? 3.885 8.229 -2.686 1.00 97.62 217 PHE A O 1
ATOM 1712 N N . VAL A 1 218 ? 3.875 8.234 -0.438 1.00 97.06 218 VAL A N 1
ATOM 1713 C CA . VAL A 1 218 ? 2.712 9.112 -0.281 1.00 97.06 218 VAL A CA 1
ATOM 1714 C C . VAL A 1 218 ? 3.135 10.567 -0.483 1.00 97.06 218 VAL A C 1
ATOM 1716 O O . VAL A 1 218 ? 3.994 11.072 0.236 1.00 97.06 218 VAL A O 1
ATOM 171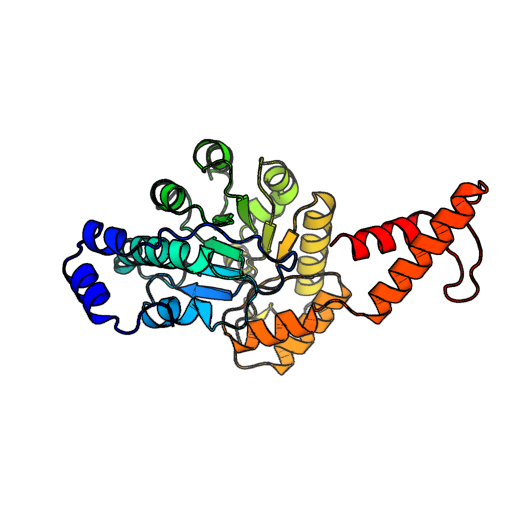9 N N . TYR A 1 219 ? 2.503 11.265 -1.427 1.00 97.12 219 TYR A N 1
ATOM 1720 C CA . TYR A 1 219 ? 2.717 12.702 -1.605 1.00 97.12 219 TYR A CA 1
ATOM 1721 C C . TYR A 1 219 ? 1.888 13.500 -0.587 1.00 97.12 219 TYR A C 1
ATOM 1723 O O . TYR A 1 219 ? 0.661 13.387 -0.571 1.00 97.12 219 TYR A O 1
ATOM 1731 N N . GLN A 1 220 ? 2.549 14.290 0.265 1.00 94.62 220 GLN A N 1
ATOM 1732 C CA . GLN A 1 220 ? 1.908 14.904 1.437 1.00 94.62 220 GLN A CA 1
ATOM 1733 C C . GLN A 1 220 ? 1.060 16.141 1.140 1.00 94.62 220 GLN A C 1
ATOM 1735 O O . GLN A 1 220 ? 0.060 16.383 1.818 1.00 94.62 220 GLN A O 1
ATOM 1740 N N . GLU A 1 221 ? 1.411 16.930 0.125 1.00 94.75 221 GLU A N 1
ATOM 1741 C CA . GLU A 1 221 ? 0.639 18.122 -0.234 1.00 94.75 221 GLU A CA 1
ATOM 1742 C C . GLU A 1 221 ? -0.626 17.724 -1.010 1.00 94.75 221 GLU A C 1
ATOM 1744 O O . GLU A 1 221 ? -0.748 17.919 -2.218 1.00 94.75 221 GLU A O 1
ATOM 1749 N N . TYR A 1 222 ? -1.612 17.158 -0.314 1.00 93.25 222 TYR A N 1
ATOM 1750 C CA . TYR A 1 222 ? -2.808 16.568 -0.926 1.00 93.25 222 TYR A CA 1
ATOM 1751 C C . TYR A 1 222 ? -3.673 17.540 -1.743 1.00 93.25 222 TYR A C 1
ATOM 1753 O O . TYR A 1 222 ? -4.533 17.091 -2.500 1.00 93.25 222 TYR A O 1
ATOM 1761 N N . LYS A 1 223 ? -3.466 18.854 -1.587 1.00 94.56 223 LYS A N 1
ATOM 1762 C CA . LYS A 1 223 ? -4.136 19.906 -2.367 1.00 94.56 223 LYS A CA 1
ATOM 1763 C C . LYS A 1 223 ? -3.391 20.268 -3.655 1.00 94.56 223 LYS A C 1
ATOM 1765 O O . LYS A 1 223 ? -3.999 20.838 -4.555 1.00 94.56 223 LYS A O 1
ATOM 1770 N N . ASN A 1 224 ? -2.099 19.958 -3.750 1.00 96.88 224 ASN A N 1
ATOM 1771 C CA . ASN A 1 224 ? -1.260 20.306 -4.891 1.00 96.88 224 ASN A CA 1
ATOM 1772 C C . ASN A 1 224 ? -1.319 19.201 -5.960 1.00 96.88 224 ASN A C 1
ATOM 1774 O O . ASN A 1 224 ? -0.427 18.365 -6.104 1.00 96.88 224 ASN A O 1
ATOM 1778 N N . LEU A 1 225 ? -2.433 19.156 -6.690 1.00 95.75 225 LEU A N 1
ATOM 1779 C CA . LEU A 1 225 ? -2.690 18.097 -7.672 1.00 95.75 225 LEU A CA 1
ATOM 1780 C C . LEU A 1 225 ? -1.813 18.209 -8.920 1.00 95.75 225 LEU A C 1
ATOM 1782 O O . LEU A 1 225 ? -1.545 17.196 -9.558 1.00 95.75 225 LEU A O 1
ATOM 1786 N N . GLU A 1 226 ? -1.349 19.411 -9.256 1.00 97.31 226 GLU A N 1
ATOM 1787 C CA . GLU A 1 226 ? -0.414 19.627 -10.362 1.00 97.31 226 GLU A CA 1
ATOM 1788 C C . GLU A 1 226 ? 0.929 18.948 -10.069 1.00 97.31 226 GLU A C 1
ATOM 1790 O O . GLU A 1 226 ? 1.412 18.140 -10.865 1.00 97.31 226 GLU A O 1
ATOM 1795 N N . ALA A 1 227 ? 1.482 19.175 -8.874 1.00 97.25 227 ALA A N 1
ATOM 1796 C CA . ALA A 1 227 ? 2.696 18.493 -8.442 1.00 97.25 227 ALA A CA 1
ATOM 1797 C C . ALA A 1 227 ? 2.494 16.972 -8.339 1.00 97.25 227 ALA A C 1
ATOM 1799 O O . ALA A 1 227 ? 3.361 16.206 -8.763 1.00 97.25 227 ALA A O 1
ATOM 1800 N N . LEU A 1 228 ? 1.333 16.512 -7.851 1.00 98.31 228 LEU A N 1
ATOM 1801 C CA . LEU A 1 228 ? 0.990 15.086 -7.870 1.00 98.31 228 LEU A CA 1
ATOM 1802 C C . LEU A 1 228 ? 1.029 14.517 -9.297 1.00 98.31 228 LEU A C 1
ATOM 1804 O O . LEU A 1 228 ? 1.598 13.449 -9.502 1.00 98.31 228 LEU A O 1
ATOM 1808 N N . GLN A 1 229 ? 0.447 15.202 -10.283 1.00 98.06 229 GLN A N 1
ATOM 1809 C CA . GLN A 1 229 ? 0.451 14.749 -11.678 1.00 98.06 229 GLN A CA 1
ATOM 1810 C C . GLN A 1 229 ? 1.867 14.660 -12.251 1.00 98.06 229 GLN A C 1
ATOM 1812 O O . GLN A 1 229 ? 2.177 13.690 -12.946 1.00 98.06 229 GLN A O 1
ATOM 1817 N N . ALA A 1 230 ? 2.739 15.614 -11.919 1.00 98.25 230 ALA A N 1
ATOM 1818 C CA . ALA A 1 230 ? 4.145 15.566 -12.303 1.00 98.25 230 ALA A CA 1
ATOM 1819 C C . ALA A 1 230 ? 4.850 14.330 -11.709 1.00 98.25 230 ALA A C 1
ATOM 1821 O O . ALA A 1 230 ? 5.521 13.591 -12.435 1.00 98.25 230 ALA A O 1
ATOM 1822 N N . TRP A 1 231 ? 4.628 14.042 -10.421 1.00 98.44 231 TRP A N 1
ATOM 1823 C CA . TRP A 1 231 ? 5.137 12.825 -9.781 1.00 98.44 231 TRP A CA 1
ATOM 1824 C C . TRP A 1 231 ? 4.604 11.555 -10.442 1.00 98.44 231 TRP A C 1
ATOM 1826 O O . TRP A 1 231 ? 5.381 10.652 -10.741 1.00 98.44 231 TRP A O 1
ATOM 1836 N N . LEU A 1 232 ? 3.302 11.491 -10.725 1.00 98.31 232 LEU A N 1
ATOM 1837 C CA . LEU A 1 232 ? 2.686 10.335 -11.377 1.00 98.31 232 LEU A CA 1
ATOM 1838 C C . LEU A 1 232 ? 3.245 10.102 -12.783 1.00 98.31 232 LEU A C 1
ATOM 1840 O O . LEU A 1 232 ? 3.453 8.953 -13.171 1.00 98.31 232 LEU A O 1
ATOM 1844 N N . ALA A 1 233 ? 3.521 11.166 -13.540 1.00 97.44 233 ALA A N 1
ATOM 1845 C CA . ALA A 1 233 ? 4.139 11.063 -14.857 1.00 97.44 233 ALA A CA 1
ATOM 1846 C C . ALA A 1 233 ? 5.563 10.488 -14.776 1.00 97.44 233 ALA A C 1
ATOM 1848 O O . ALA A 1 233 ? 5.897 9.579 -15.543 1.00 97.44 233 ALA A O 1
ATOM 1849 N N . LEU A 1 234 ? 6.373 10.963 -13.823 1.00 98.06 234 LEU A N 1
ATOM 1850 C CA . LEU A 1 234 ? 7.713 10.434 -13.557 1.00 98.06 234 LEU A CA 1
ATOM 1851 C C . LEU A 1 234 ? 7.661 8.964 -13.116 1.00 98.06 234 LEU A C 1
ATOM 1853 O O . LEU A 1 234 ? 8.310 8.104 -13.698 1.00 98.06 234 LEU A O 1
ATOM 1857 N N . GLU A 1 235 ? 6.848 8.637 -12.120 1.00 98.06 235 GLU A N 1
ATOM 1858 C CA . GLU A 1 235 ? 6.741 7.275 -11.592 1.00 98.06 235 GLU A CA 1
ATOM 1859 C C . GLU A 1 235 ? 6.215 6.293 -12.653 1.00 98.06 235 GLU A C 1
ATOM 1861 O O . GLU A 1 235 ? 6.730 5.178 -12.794 1.00 98.06 235 GLU A O 1
ATOM 1866 N N . LYS A 1 236 ? 5.237 6.714 -13.468 1.00 95.25 236 LYS A N 1
ATOM 1867 C CA . LYS A 1 236 ? 4.730 5.922 -14.598 1.00 95.25 236 LYS A CA 1
ATOM 1868 C C . LYS A 1 236 ? 5.816 5.658 -15.638 1.00 95.25 236 LYS A C 1
ATOM 1870 O O . LYS A 1 236 ? 5.850 4.545 -16.175 1.00 95.25 236 LYS A O 1
ATOM 1875 N N . SER A 1 237 ? 6.661 6.651 -15.935 1.00 94.19 237 SER A N 1
ATOM 1876 C CA . SER A 1 237 ? 7.750 6.515 -16.910 1.00 94.19 237 SER A CA 1
ATOM 1877 C C . SER A 1 237 ? 8.853 5.579 -16.411 1.00 94.19 237 SER A C 1
ATOM 1879 O O . SER A 1 237 ? 9.356 4.783 -17.201 1.00 94.19 237 SER A O 1
ATOM 1881 N N . LEU A 1 238 ? 9.141 5.585 -15.104 1.00 95.62 238 LEU A N 1
ATOM 1882 C CA . LEU A 1 238 ? 10.053 4.629 -14.465 1.00 95.62 238 LEU A CA 1
ATOM 1883 C C . LEU A 1 238 ? 9.499 3.196 -14.479 1.00 95.62 238 LEU A C 1
ATOM 1885 O O . LEU A 1 238 ? 10.260 2.242 -14.603 1.00 95.62 238 LEU A O 1
ATOM 1889 N N . GLY A 1 239 ? 8.174 3.035 -14.389 1.00 92.50 239 GLY A N 1
ATOM 1890 C CA . GLY A 1 239 ? 7.504 1.731 -14.453 1.00 92.50 239 GLY A CA 1
ATOM 1891 C C . GLY A 1 239 ? 6.668 1.373 -13.224 1.00 92.50 239 GLY A C 1
ATOM 1892 O O . GLY A 1 239 ? 6.193 0.238 -13.127 1.00 92.50 239 GLY A O 1
ATOM 1893 N N . TYR A 1 240 ? 6.437 2.317 -12.309 1.00 96.38 240 TYR A N 1
ATOM 1894 C CA . TYR A 1 240 ? 5.503 2.125 -11.202 1.00 96.38 240 TYR A CA 1
ATOM 1895 C C . TYR A 1 240 ? 4.073 1.914 -11.706 1.00 96.38 240 TYR A C 1
ATOM 1897 O O . TYR A 1 240 ? 3.664 2.397 -12.768 1.00 96.38 240 TYR A O 1
ATOM 1905 N N . ARG A 1 241 ? 3.315 1.156 -10.914 1.00 94.56 241 ARG A N 1
ATOM 1906 C CA . ARG A 1 241 ? 1.884 0.890 -11.120 1.00 94.56 241 ARG A CA 1
ATOM 1907 C C . ARG A 1 241 ? 1.050 1.144 -9.870 1.00 94.56 241 ARG A C 1
ATOM 1909 O O . ARG A 1 241 ? -0.163 0.992 -9.930 1.00 94.56 241 ARG A O 1
ATOM 1916 N N . ALA A 1 242 ? 1.698 1.528 -8.771 1.00 97.31 242 ALA A N 1
ATOM 1917 C CA . ALA A 1 242 ? 1.045 1.808 -7.510 1.00 97.31 242 ALA A CA 1
ATOM 1918 C C . ALA A 1 242 ? 1.711 2.975 -6.773 1.00 97.31 242 ALA A C 1
ATOM 1920 O O . ALA A 1 242 ? 2.941 3.094 -6.773 1.00 97.31 242 ALA A O 1
ATOM 1921 N N . LYS A 1 243 ? 0.896 3.803 -6.116 1.00 98.44 243 LYS A N 1
ATOM 1922 C CA . LYS A 1 243 ? 1.323 4.914 -5.254 1.00 98.44 243 LYS A CA 1
ATOM 1923 C C . LYS A 1 243 ? 0.373 5.027 -4.066 1.00 98.44 243 LYS A C 1
ATOM 1925 O O . LYS A 1 243 ? -0.838 4.902 -4.235 1.00 98.44 243 LYS A O 1
ATOM 1930 N N . GLY A 1 244 ? 0.910 5.266 -2.872 1.00 98.00 244 GLY A N 1
ATOM 1931 C CA . GLY A 1 244 ? 0.082 5.524 -1.694 1.00 98.00 244 GLY A CA 1
ATOM 1932 C C . GLY A 1 244 ? -0.695 6.843 -1.803 1.00 98.00 244 GLY A C 1
ATOM 1933 O O . GLY A 1 244 ? -0.173 7.843 -2.297 1.00 98.00 244 GLY A O 1
ATOM 1934 N N . ALA A 1 245 ? -1.929 6.856 -1.303 1.00 98.12 245 ALA A N 1
ATOM 1935 C CA . ALA A 1 245 ? -2.809 8.021 -1.277 1.00 98.12 245 ALA A CA 1
ATOM 1936 C C . ALA A 1 245 ? -3.251 8.351 0.156 1.00 98.12 245 ALA A C 1
ATOM 1938 O O . ALA A 1 245 ? -3.485 7.452 0.966 1.00 98.12 245 ALA A O 1
ATOM 1939 N N . ILE A 1 246 ? -3.424 9.639 0.451 1.00 96.75 246 ILE A N 1
ATOM 1940 C CA . ILE A 1 246 ? -3.991 10.143 1.720 1.00 96.75 246 ILE A CA 1
ATOM 1941 C C . ILE A 1 246 ? -5.294 10.920 1.523 1.00 96.75 246 ILE A C 1
ATOM 1943 O O . ILE A 1 246 ? -5.923 11.330 2.495 1.00 96.75 246 ILE A O 1
ATOM 1947 N N . SER A 1 247 ? -5.729 11.118 0.276 1.00 97.12 247 SER A N 1
ATOM 1948 C CA . SER A 1 247 ? -7.031 11.708 -0.027 1.00 97.12 247 SER A CA 1
ATOM 1949 C C . SER A 1 247 ? -7.759 10.945 -1.141 1.00 97.12 247 SER A C 1
ATOM 1951 O O . SER A 1 247 ? -7.112 10.381 -2.031 1.00 97.12 247 SER A O 1
ATOM 1953 N N . PRO A 1 248 ? -9.108 10.954 -1.150 1.00 97.12 248 PRO A N 1
ATOM 1954 C CA . PRO A 1 248 ? -9.894 10.378 -2.243 1.00 97.12 248 PRO A CA 1
ATOM 1955 C C . PRO A 1 248 ? -9.515 10.941 -3.620 1.00 97.12 248 PRO A C 1
ATOM 1957 O O . PRO A 1 248 ? -9.456 10.207 -4.602 1.00 97.12 248 PRO A O 1
ATOM 1960 N N . GLN A 1 249 ? -9.204 12.237 -3.689 1.00 97.62 249 GLN A N 1
ATOM 1961 C CA . GLN A 1 249 ? -8.821 12.893 -4.937 1.00 97.62 249 GLN A CA 1
ATOM 1962 C C . GLN A 1 249 ? -7.469 12.392 -5.456 1.00 97.62 249 GLN A C 1
ATOM 1964 O O . GLN A 1 249 ? -7.330 12.129 -6.650 1.00 97.62 249 GLN A O 1
ATOM 1969 N N . GLN A 1 250 ? -6.489 12.185 -4.568 1.00 98.25 250 GLN A N 1
ATOM 1970 C CA . GLN A 1 250 ? -5.225 11.554 -4.949 1.00 98.25 250 GLN A CA 1
ATOM 1971 C C . GLN A 1 250 ? -5.449 10.139 -5.481 1.00 98.25 250 GLN A C 1
ATOM 1973 O O . GLN A 1 250 ? -4.912 9.807 -6.534 1.00 98.25 250 GLN A O 1
ATOM 1978 N N . ALA A 1 251 ? -6.264 9.327 -4.797 1.00 97.75 251 ALA A N 1
ATOM 1979 C CA . ALA A 1 251 ? -6.546 7.956 -5.222 1.00 97.75 251 ALA A CA 1
ATOM 1980 C C . ALA A 1 251 ? -7.145 7.905 -6.638 1.00 97.75 251 ALA A C 1
ATOM 1982 O O . ALA A 1 251 ? -6.682 7.132 -7.478 1.00 97.75 251 ALA A O 1
ATOM 1983 N N . GLN A 1 252 ? -8.089 8.802 -6.940 1.00 97.12 252 GLN A N 1
ATOM 1984 C CA . GLN A 1 252 ? -8.671 8.924 -8.275 1.00 97.12 252 GLN A CA 1
ATOM 1985 C C . GLN A 1 252 ? -7.616 9.262 -9.341 1.00 97.12 252 GLN A C 1
ATOM 1987 O O . GLN A 1 252 ? -7.571 8.608 -10.385 1.00 97.12 252 GLN A O 1
ATOM 1992 N N . HIS A 1 253 ? -6.739 10.238 -9.082 1.00 97.69 253 HIS A N 1
ATOM 1993 C CA . HIS A 1 253 ? -5.662 10.591 -10.013 1.00 97.69 253 HIS A CA 1
ATOM 1994 C C . HIS A 1 253 ? -4.636 9.466 -10.187 1.00 97.69 253 HIS A C 1
ATOM 1996 O O . HIS A 1 253 ? -4.167 9.244 -11.301 1.00 97.69 253 HIS A O 1
ATOM 2002 N N . ILE A 1 254 ? -4.313 8.731 -9.120 1.00 97.88 254 ILE A N 1
ATOM 2003 C CA . ILE A 1 254 ? -3.391 7.590 -9.162 1.00 97.88 254 ILE A CA 1
ATOM 2004 C C . ILE A 1 254 ? -3.962 6.469 -10.038 1.00 97.88 254 ILE A C 1
ATOM 2006 O O . ILE A 1 254 ? -3.269 5.991 -10.937 1.00 97.88 254 ILE A O 1
ATOM 2010 N N . ILE A 1 255 ? -5.230 6.090 -9.836 1.00 95.62 255 ILE A N 1
ATOM 2011 C CA . ILE A 1 255 ? -5.902 5.074 -10.664 1.00 95.62 255 ILE A CA 1
ATOM 2012 C C . ILE A 1 255 ? -5.925 5.506 -12.129 1.00 95.62 255 ILE A C 1
ATOM 2014 O O . ILE A 1 255 ? -5.581 4.718 -13.005 1.00 95.62 255 ILE A O 1
ATOM 2018 N N . GLN A 1 256 ? -6.278 6.761 -12.413 1.00 94.69 256 GLN A N 1
ATOM 2019 C CA . GLN A 1 256 ? -6.283 7.284 -13.782 1.00 94.69 256 GLN A CA 1
ATOM 2020 C C . GLN A 1 256 ? -4.885 7.268 -14.412 1.00 94.69 256 GLN A C 1
ATOM 2022 O O . GLN A 1 256 ? -4.732 6.888 -15.572 1.00 94.69 256 GLN A O 1
ATOM 2027 N N . ALA A 1 257 ? -3.853 7.657 -13.660 1.00 94.56 257 ALA A N 1
ATOM 2028 C CA . ALA A 1 257 ? -2.486 7.697 -14.160 1.00 94.56 257 ALA A CA 1
ATOM 2029 C C . ALA A 1 257 ? -1.938 6.296 -14.456 1.00 94.56 257 ALA A C 1
ATOM 2031 O O . ALA A 1 257 ? -1.282 6.106 -15.487 1.00 94.56 257 ALA A O 1
ATOM 2032 N N . PHE A 1 258 ? -2.215 5.314 -13.597 1.00 92.69 258 PHE A N 1
ATOM 2033 C CA . PHE A 1 258 ? -1.721 3.942 -13.744 1.00 92.69 258 PHE A CA 1
ATOM 2034 C C . PHE A 1 258 ? -2.675 2.993 -14.472 1.00 92.69 258 PHE A C 1
ATOM 2036 O O . PHE A 1 258 ? -2.310 1.837 -14.687 1.00 92.69 258 PHE A O 1
ATOM 2043 N N . ALA A 1 259 ? -3.833 3.483 -14.924 1.00 85.50 259 ALA A N 1
ATOM 2044 C CA . ALA A 1 259 ? -4.738 2.736 -15.784 1.00 85.50 259 ALA A CA 1
ATOM 2045 C C . ALA A 1 259 ? -3.995 2.155 -16.996 1.00 85.50 259 ALA A C 1
ATOM 2047 O O . ALA A 1 259 ? -3.117 2.797 -17.593 1.00 85.50 259 ALA A O 1
ATOM 2048 N N . LEU A 1 260 ? -4.361 0.921 -17.350 1.00 77.38 260 LEU A N 1
ATOM 2049 C CA . LEU A 1 260 ? -3.763 0.218 -18.474 1.00 77.38 260 LEU A CA 1
ATOM 2050 C C . LEU A 1 260 ? -3.980 1.012 -19.765 1.00 77.38 260 LEU A C 1
ATOM 2052 O O . LEU A 1 260 ? -5.097 1.365 -20.139 1.00 77.38 260 LEU A O 1
ATOM 2056 N N . ASP A 1 261 ? -2.877 1.276 -20.454 1.00 82.31 261 ASP A N 1
ATOM 2057 C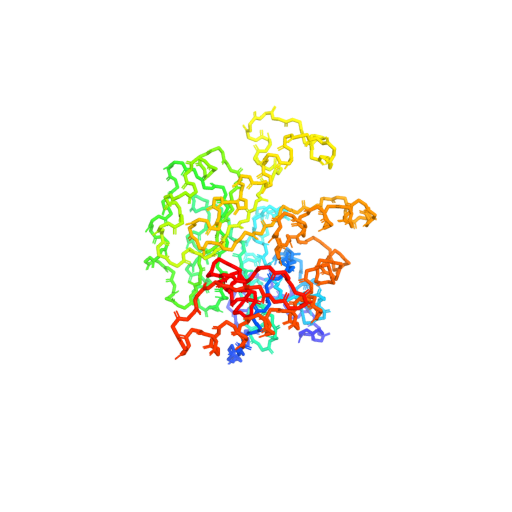 CA . ASP A 1 261 ? -2.880 1.957 -21.737 1.00 82.31 261 ASP A CA 1
ATOM 2058 C C . ASP A 1 261 ? -3.340 0.972 -22.817 1.00 82.31 261 ASP A C 1
ATOM 2060 O O . ASP A 1 261 ? -2.636 0.016 -23.154 1.00 82.31 261 ASP A O 1
ATOM 2064 N N . THR A 1 262 ? -4.551 1.192 -23.331 1.00 82.19 262 THR A N 1
ATOM 2065 C CA . THR A 1 262 ? -5.178 0.297 -24.311 1.00 82.19 262 THR A CA 1
ATOM 2066 C C . THR A 1 262 ? -4.343 0.129 -25.580 1.00 82.19 262 THR A C 1
ATOM 2068 O O . THR A 1 262 ? -4.310 -0.972 -26.129 1.00 82.19 262 THR A O 1
ATOM 2071 N N . GLU A 1 263 ? -3.596 1.149 -26.007 1.00 85.31 263 GLU A N 1
ATOM 2072 C CA . GLU A 1 263 ? -2.716 1.058 -27.175 1.00 85.31 263 GLU A CA 1
ATOM 2073 C C . GLU A 1 263 ? -1.462 0.235 -26.865 1.00 85.31 263 GLU A C 1
ATOM 2075 O O . GLU A 1 263 ? -1.053 -0.602 -27.674 1.00 85.31 263 GLU A O 1
ATOM 2080 N N . LYS A 1 264 ? -0.896 0.366 -25.656 1.00 85.62 264 LYS A N 1
ATOM 2081 C CA . LYS A 1 264 ? 0.193 -0.528 -25.215 1.00 85.62 264 LYS A CA 1
ATOM 2082 C C . LYS A 1 264 ? -0.266 -1.977 -25.103 1.00 85.62 264 LYS A C 1
ATOM 2084 O O . LYS A 1 264 ? 0.490 -2.870 -25.477 1.00 85.62 264 LYS A O 1
ATOM 2089 N N . LEU A 1 265 ? -1.491 -2.220 -24.634 1.00 88.19 265 LEU A N 1
ATOM 2090 C CA . LEU A 1 265 ? -2.062 -3.568 -24.584 1.00 88.19 265 LEU A CA 1
ATOM 2091 C C . LEU A 1 265 ? -2.276 -4.147 -25.986 1.00 88.19 265 LEU A C 1
ATOM 2093 O O . LEU A 1 265 ? -1.949 -5.310 -26.206 1.00 88.19 265 LEU A O 1
ATOM 2097 N N . LYS A 1 266 ? -2.786 -3.360 -26.942 1.00 91.62 266 LYS A N 1
ATOM 2098 C CA . LYS A 1 266 ? -2.918 -3.790 -28.346 1.00 91.62 266 LYS A CA 1
ATOM 2099 C C . LYS A 1 266 ? -1.561 -4.144 -28.947 1.00 91.62 266 LYS A C 1
ATOM 2101 O O . LYS A 1 266 ? -1.414 -5.233 -29.496 1.00 91.62 266 LYS A O 1
ATOM 2106 N N . LYS A 1 267 ? -0.559 -3.275 -28.766 1.00 92.94 267 LYS A N 1
ATOM 2107 C CA . LYS A 1 267 ? 0.823 -3.538 -29.190 1.00 92.94 267 LYS A CA 1
ATOM 2108 C C . LYS A 1 267 ? 1.359 -4.834 -28.577 1.00 92.94 267 LYS A C 1
ATOM 2110 O O . LYS A 1 267 ? 1.934 -5.650 -29.287 1.00 92.94 267 LYS A O 1
ATOM 2115 N N . ALA A 1 268 ? 1.161 -5.039 -27.276 1.00 93.19 268 ALA A N 1
ATOM 2116 C CA . ALA A 1 268 ? 1.642 -6.235 -26.595 1.00 93.19 268 ALA A CA 1
ATOM 2117 C C . ALA A 1 268 ? 0.976 -7.519 -27.113 1.00 93.19 268 ALA A C 1
ATOM 2119 O O . ALA A 1 268 ? 1.676 -8.504 -27.331 1.00 93.19 268 ALA A O 1
ATOM 2120 N N . ARG A 1 269 ? -0.343 -7.505 -27.362 1.00 95.19 269 ARG A N 1
ATOM 2121 C CA . ARG A 1 269 ? -1.056 -8.647 -27.969 1.00 95.19 269 ARG A CA 1
ATOM 2122 C C . ARG A 1 269 ? -0.520 -8.959 -29.360 1.00 95.19 269 ARG A C 1
ATOM 2124 O O . ARG A 1 269 ? -0.173 -10.104 -29.613 1.00 95.19 269 ARG A O 1
ATOM 2131 N N . TYR A 1 270 ? -0.361 -7.936 -30.202 1.00 96.12 270 TYR A N 1
ATOM 2132 C CA . TYR A 1 270 ? 0.217 -8.096 -31.536 1.00 96.12 270 TYR A CA 1
ATOM 2133 C C . TYR A 1 270 ? 1.604 -8.752 -31.478 1.00 96.12 270 TYR A C 1
ATOM 2135 O O . TYR A 1 270 ? 1.859 -9.724 -32.182 1.00 96.12 270 TYR A O 1
ATOM 2143 N N . ILE A 1 271 ? 2.493 -8.247 -30.614 1.00 96.56 271 ILE A N 1
ATOM 2144 C CA . ILE A 1 271 ? 3.854 -8.781 -30.465 1.00 96.56 271 ILE A CA 1
ATOM 2145 C C . ILE A 1 271 ? 3.823 -10.249 -30.031 1.00 96.56 271 ILE A C 1
ATOM 2147 O O . ILE A 1 271 ? 4.559 -11.056 -30.592 1.00 96.56 271 ILE A O 1
ATOM 2151 N N . VAL A 1 272 ? 2.985 -10.593 -29.047 1.00 96.62 272 VAL A N 1
ATOM 2152 C CA . VAL A 1 272 ? 2.840 -11.968 -28.546 1.00 96.62 272 VAL A CA 1
ATOM 2153 C C . VAL A 1 272 ? 2.356 -12.901 -29.652 1.00 96.62 272 VAL A C 1
ATOM 2155 O O . VAL A 1 272 ? 3.038 -13.876 -29.954 1.00 96.62 272 VAL A O 1
ATOM 2158 N N . GLU A 1 273 ? 1.253 -12.559 -30.318 1.00 96.69 273 GLU A N 1
ATOM 2159 C CA . GLU A 1 273 ? 0.676 -13.368 -31.398 1.00 96.69 273 GLU A CA 1
ATOM 2160 C C . GLU A 1 273 ? 1.671 -13.569 -32.552 1.00 96.69 273 GLU A C 1
ATOM 2162 O O . GLU A 1 273 ? 1.848 -14.684 -33.053 1.00 96.69 273 GLU A O 1
ATOM 2167 N N . LYS A 1 274 ? 2.368 -12.501 -32.961 1.00 96.69 274 LYS A N 1
ATOM 2168 C CA . LYS A 1 274 ? 3.342 -12.558 -34.055 1.00 96.69 274 LYS A CA 1
ATOM 2169 C C . LYS A 1 274 ? 4.570 -13.388 -33.682 1.00 96.69 274 LYS A C 1
ATOM 2171 O O . LYS A 1 274 ? 5.023 -14.194 -34.494 1.00 96.69 274 LYS A O 1
ATOM 2176 N N . PHE A 1 275 ? 5.101 -13.208 -32.472 1.00 97.31 275 PHE A N 1
ATOM 2177 C CA . PHE A 1 275 ? 6.266 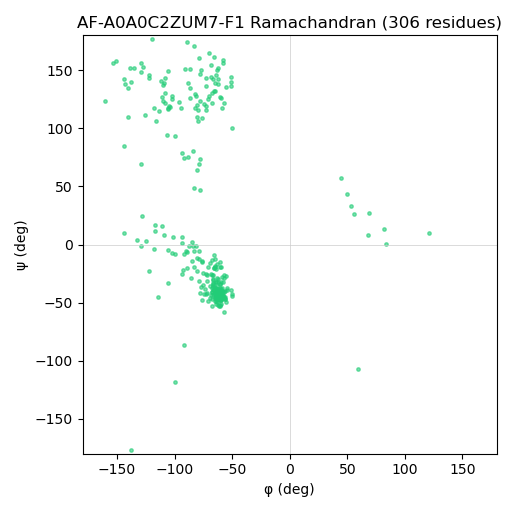-13.954 -32.003 1.00 97.31 275 PHE A CA 1
ATOM 2178 C C . PHE A 1 275 ? 5.963 -15.448 -31.877 1.00 97.31 275 PHE A C 1
ATOM 2180 O O . PHE A 1 275 ? 6.744 -16.258 -32.367 1.00 97.31 275 PHE A O 1
ATOM 2187 N N . GLU A 1 276 ? 4.821 -15.827 -31.300 1.00 97.06 276 GLU A N 1
ATOM 2188 C CA . GLU A 1 276 ? 4.413 -17.233 -31.166 1.00 97.06 276 GLU A CA 1
ATOM 2189 C C . GLU A 1 276 ? 4.226 -17.910 -32.538 1.00 97.06 276 GLU A C 1
ATOM 2191 O O . GLU A 1 276 ? 4.677 -19.041 -32.742 1.00 97.06 276 GLU A O 1
ATOM 2196 N N . ALA A 1 277 ? 3.659 -17.202 -33.524 1.00 96.44 277 ALA A N 1
ATOM 2197 C CA . ALA A 1 277 ? 3.518 -17.707 -34.893 1.00 96.44 277 ALA A CA 1
ATOM 2198 C C . ALA A 1 277 ? 4.868 -17.932 -35.605 1.00 96.44 277 ALA A C 1
ATOM 2200 O O . ALA A 1 277 ? 5.012 -18.886 -36.375 1.00 96.44 277 ALA A O 1
ATOM 2201 N N . MET A 1 278 ? 5.858 -17.068 -35.362 1.00 96.19 278 MET A N 1
ATOM 2202 C CA . MET A 1 278 ? 7.215 -17.204 -35.913 1.00 96.19 278 MET A CA 1
ATOM 2203 C C . MET A 1 278 ? 8.039 -18.256 -35.170 1.00 96.19 278 MET A C 1
ATOM 2205 O O . MET A 1 278 ? 8.750 -19.042 -35.802 1.00 96.19 278 MET A O 1
ATOM 2209 N N . GLN A 1 279 ? 7.871 -18.356 -33.852 1.00 96.25 279 GLN A N 1
ATOM 2210 C CA . GLN A 1 279 ? 8.508 -19.378 -33.027 1.00 96.25 279 GLN A CA 1
ATOM 2211 C C . GLN A 1 279 ? 8.088 -20.787 -33.460 1.00 96.25 279 GLN A C 1
ATOM 2213 O O . GLN A 1 279 ? 8.935 -21.678 -33.519 1.00 96.25 279 GLN A O 1
ATOM 2218 N N . ALA A 1 280 ? 6.824 -20.983 -33.851 1.00 95.38 280 ALA A N 1
ATOM 2219 C CA . ALA A 1 280 ? 6.339 -22.249 -34.410 1.00 95.38 280 ALA A CA 1
ATOM 2220 C C . ALA A 1 280 ? 7.068 -22.675 -35.704 1.00 95.38 280 ALA A C 1
ATOM 2222 O O . ALA A 1 280 ? 7.050 -23.850 -36.065 1.00 95.38 280 ALA A O 1
ATOM 2223 N N . GLN A 1 281 ? 7.734 -21.739 -36.387 1.00 96.12 281 GLN A N 1
ATOM 2224 C CA . GLN A 1 281 ? 8.549 -21.971 -37.586 1.00 96.12 281 GLN A CA 1
ATOM 2225 C C . GLN A 1 281 ? 10.057 -22.001 -37.279 1.00 96.12 281 GLN A C 1
ATOM 2227 O O . GLN A 1 281 ? 10.874 -22.066 -38.194 1.00 96.12 281 GLN A O 1
ATOM 2232 N N . GLY A 1 282 ? 10.443 -21.947 -36.000 1.00 95.44 282 GLY A N 1
ATOM 2233 C CA . GLY A 1 282 ? 11.839 -21.923 -35.559 1.00 95.44 282 GLY A CA 1
ATOM 2234 C C . GLY A 1 282 ? 12.510 -20.546 -35.616 1.00 95.44 282 GLY A C 1
ATOM 2235 O O . GLY A 1 282 ? 13.731 -20.473 -35.505 1.00 95.44 282 GLY A O 1
ATOM 2236 N N . ILE A 1 283 ? 11.748 -19.457 -35.781 1.00 95.56 283 ILE A N 1
ATOM 2237 C CA . ILE A 1 283 ? 12.271 -18.085 -35.862 1.00 95.56 283 ILE A CA 1
ATOM 2238 C C . ILE A 1 283 ? 11.984 -17.351 -34.547 1.00 95.56 283 ILE A C 1
ATOM 2240 O O . ILE A 1 283 ? 10.831 -17.151 -34.180 1.00 95.56 283 ILE A O 1
ATOM 2244 N N . THR A 1 284 ? 13.033 -16.911 -33.850 1.00 93.44 284 THR A N 1
ATOM 2245 C CA . THR A 1 284 ? 12.937 -16.223 -32.543 1.00 93.44 284 THR A CA 1
ATOM 2246 C C . THR A 1 284 ? 13.455 -14.780 -32.566 1.00 93.44 284 THR A C 1
ATOM 2248 O O . THR A 1 284 ? 13.620 -14.159 -31.517 1.00 93.44 284 THR A O 1
ATOM 2251 N N . GLY A 1 285 ? 13.691 -14.235 -33.762 1.00 95.81 285 GLY A N 1
ATOM 2252 C CA . GLY A 1 285 ? 14.070 -12.842 -33.986 1.00 95.81 285 GLY A CA 1
ATOM 2253 C C . GLY A 1 285 ? 13.802 -12.442 -35.432 1.00 95.81 285 GLY A C 1
ATOM 2254 O O . GLY A 1 285 ? 14.283 -13.106 -36.352 1.00 95.81 285 GLY A O 1
ATOM 2255 N N . PHE A 1 286 ? 13.010 -11.396 -35.649 1.00 96.56 286 PHE A N 1
ATOM 2256 C CA . PHE A 1 286 ? 12.608 -10.975 -36.990 1.00 96.56 286 PHE A CA 1
ATOM 2257 C C . PHE A 1 286 ? 12.280 -9.486 -37.053 1.00 96.56 286 PHE A C 1
ATOM 2259 O O . PHE A 1 286 ? 11.919 -8.857 -36.060 1.00 96.56 286 PHE A O 1
ATOM 2266 N N . LYS A 1 287 ? 12.386 -8.929 -38.263 1.00 96.38 287 LYS A N 1
ATOM 2267 C CA . LYS A 1 287 ? 11.890 -7.588 -38.554 1.00 96.38 287 LYS A CA 1
ATOM 2268 C C . LYS A 1 287 ? 10.383 -7.639 -38.809 1.00 96.38 287 LYS A C 1
ATOM 2270 O O . LYS A 1 287 ? 9.913 -8.413 -39.638 1.00 96.38 287 LYS A O 1
ATOM 2275 N N . ASP A 1 288 ? 9.658 -6.799 -38.102 1.00 95.50 288 ASP A N 1
ATOM 2276 C CA . ASP A 1 288 ? 8.234 -6.550 -38.157 1.00 95.50 288 ASP A CA 1
ATOM 2277 C C . ASP A 1 288 ? 7.942 -5.209 -38.845 1.00 95.50 288 ASP A C 1
ATOM 2279 O O . ASP A 1 288 ? 8.720 -4.254 -38.792 1.00 95.50 288 ASP A O 1
ATOM 2283 N N . GLU A 1 289 ? 6.796 -5.141 -39.509 1.00 93.00 289 GLU A N 1
ATOM 2284 C CA . GLU A 1 289 ? 6.371 -3.973 -40.282 1.00 93.00 289 GLU A CA 1
ATOM 2285 C C . GLU A 1 289 ? 5.883 -2.803 -39.413 1.00 93.00 289 GLU A C 1
ATOM 2287 O O . GLU A 1 289 ? 5.949 -1.651 -39.844 1.00 93.00 289 GLU A O 1
ATOM 2292 N N . HIS A 1 290 ? 5.425 -3.076 -38.188 1.00 90.06 290 HIS A N 1
ATOM 2293 C CA . HIS A 1 290 ? 4.852 -2.081 -37.282 1.00 90.06 290 HIS A CA 1
ATOM 2294 C C . HIS A 1 290 ? 5.793 -1.707 -36.133 1.00 90.06 290 HIS A C 1
ATOM 2296 O O . HIS A 1 290 ? 5.768 -0.563 -35.672 1.00 90.06 290 HIS A O 1
ATOM 2302 N N . TYR A 1 291 ? 6.610 -2.651 -35.656 1.00 90.62 291 TYR A N 1
ATOM 2303 C CA . TYR A 1 291 ? 7.390 -2.491 -34.422 1.00 90.62 291 TYR A CA 1
ATOM 2304 C C . TYR A 1 291 ? 8.891 -2.785 -34.565 1.00 90.62 291 TYR A C 1
ATOM 2306 O O . TYR A 1 291 ? 9.559 -3.047 -33.568 1.00 90.62 291 TYR A O 1
ATOM 2314 N N . ASP A 1 292 ? 9.416 -2.658 -35.784 1.00 90.25 292 ASP A N 1
ATOM 2315 C CA . ASP A 1 292 ? 10.829 -2.828 -36.144 1.00 90.25 292 ASP A CA 1
ATOM 2316 C C . ASP A 1 292 ? 11.377 -4.220 -35.818 1.00 90.25 292 ASP A C 1
ATOM 2318 O O . ASP A 1 292 ? 11.027 -5.145 -36.526 1.00 90.25 292 ASP A O 1
ATOM 2322 N N . PHE A 1 293 ? 12.216 -4.435 -34.805 1.00 95.12 293 PHE A N 1
ATOM 2323 C CA . PHE A 1 293 ? 12.735 -5.777 -34.507 1.00 95.12 293 PHE A CA 1
ATOM 2324 C C . PHE A 1 293 ? 12.011 -6.401 -33.312 1.00 95.12 293 PHE A C 1
ATOM 2326 O O . PHE A 1 293 ? 11.970 -5.817 -32.228 1.00 95.12 293 PHE A O 1
ATOM 2333 N N . ILE A 1 294 ? 11.452 -7.597 -33.507 1.00 96.62 294 ILE A N 1
ATOM 2334 C CA . ILE A 1 294 ? 10.814 -8.385 -32.451 1.00 96.62 294 ILE A CA 1
ATOM 2335 C C . ILE A 1 294 ? 11.683 -9.607 -32.161 1.00 96.62 294 ILE A C 1
ATOM 2337 O O . ILE A 1 294 ? 11.952 -10.421 -33.044 1.00 96.62 294 ILE A O 1
ATOM 2341 N N . ASP A 1 295 ? 12.076 -9.743 -30.901 1.00 95.94 295 ASP A N 1
ATOM 2342 C CA . ASP A 1 295 ? 12.850 -10.853 -30.360 1.00 95.94 295 ASP A CA 1
ATOM 2343 C C . ASP A 1 295 ? 12.316 -11.289 -28.982 1.00 95.94 295 ASP A C 1
ATOM 2345 O O . ASP A 1 295 ? 11.291 -10.804 -28.490 1.00 95.94 295 ASP A O 1
ATOM 2349 N N . GLU A 1 296 ? 12.993 -12.252 -28.356 1.00 94.44 296 GLU A N 1
ATOM 2350 C CA . GLU A 1 296 ? 12.532 -12.860 -27.109 1.00 94.44 296 GLU A CA 1
ATOM 2351 C C . GLU A 1 296 ? 12.398 -11.866 -25.929 1.00 94.44 296 GLU A C 1
ATOM 2353 O O . GLU A 1 296 ? 11.394 -11.946 -25.212 1.00 94.44 296 GLU A O 1
ATOM 2358 N N . PRO A 1 297 ? 13.321 -10.906 -25.698 1.00 93.62 297 PRO A N 1
ATOM 2359 C CA . PRO A 1 297 ? 13.113 -9.831 -24.726 1.00 93.62 297 PRO A CA 1
ATOM 2360 C C . PRO A 1 297 ? 11.845 -9.001 -24.968 1.00 93.62 297 PRO A C 1
ATOM 2362 O O . PRO A 1 297 ? 11.075 -8.776 -24.027 1.00 93.62 297 PRO A O 1
ATOM 2365 N N . ILE A 1 298 ? 11.592 -8.574 -26.211 1.00 94.19 298 ILE A N 1
ATOM 2366 C CA . ILE A 1 298 ? 10.407 -7.775 -26.570 1.00 94.19 298 ILE A CA 1
ATOM 2367 C C . ILE A 1 298 ? 9.115 -8.584 -26.384 1.00 94.19 298 ILE A C 1
ATOM 2369 O O . ILE A 1 298 ? 8.118 -8.066 -25.859 1.00 94.19 298 ILE A O 1
ATOM 2373 N N . TYR A 1 299 ? 9.149 -9.872 -26.728 1.00 94.69 299 TYR A N 1
ATOM 2374 C CA . TYR A 1 299 ? 8.073 -10.823 -26.456 1.00 94.69 299 TYR A CA 1
ATOM 2375 C C . TYR A 1 299 ? 7.792 -10.961 -24.954 1.00 94.69 299 TYR A C 1
ATOM 2377 O O . TYR A 1 299 ? 6.660 -10.751 -24.513 1.00 94.69 299 TYR A O 1
ATOM 2385 N N . LYS A 1 300 ? 8.817 -11.236 -24.137 1.00 92.75 300 LYS A N 1
ATOM 2386 C CA . LYS A 1 300 ? 8.673 -11.400 -22.680 1.00 92.75 300 LYS A CA 1
ATOM 2387 C C . LYS A 1 300 ? 8.145 -10.137 -22.004 1.00 92.75 300 LYS A C 1
ATOM 2389 O O . LYS A 1 300 ? 7.285 -10.238 -21.130 1.00 92.75 300 LYS A O 1
ATOM 2394 N N . ALA A 1 301 ? 8.612 -8.959 -22.418 1.00 89.19 301 ALA A N 1
ATOM 2395 C CA . ALA A 1 301 ? 8.113 -7.684 -21.907 1.00 89.19 301 ALA A CA 1
ATOM 2396 C C . ALA A 1 301 ? 6.622 -7.478 -22.229 1.00 89.19 301 ALA A C 1
ATOM 2398 O O . ALA A 1 301 ? 5.851 -7.052 -21.368 1.00 89.19 301 ALA A O 1
ATOM 2399 N N . SER A 1 302 ? 6.205 -7.833 -23.447 1.00 91.75 302 SER A N 1
ATOM 2400 C CA . SER A 1 302 ? 4.804 -7.760 -23.876 1.00 91.75 302 SER A CA 1
ATOM 2401 C C . SER A 1 302 ? 3.927 -8.752 -23.112 1.00 91.75 302 SER A C 1
ATOM 2403 O O . SER A 1 302 ? 2.865 -8.385 -22.614 1.00 91.75 302 SER A O 1
ATOM 2405 N N . LEU A 1 303 ? 4.401 -9.983 -22.925 1.00 89.94 303 LEU A N 1
ATOM 2406 C CA . LEU A 1 303 ? 3.708 -11.009 -22.150 1.00 89.94 303 LEU A CA 1
ATOM 2407 C C . LEU A 1 303 ? 3.549 -10.609 -20.677 1.00 89.94 303 LEU A C 1
ATOM 2409 O O . LEU A 1 303 ? 2.482 -10.801 -20.097 1.00 89.94 303 LEU A O 1
ATOM 2413 N N . ALA A 1 304 ? 4.585 -10.018 -20.077 1.00 84.62 304 ALA A N 1
ATOM 2414 C CA . ALA A 1 304 ? 4.529 -9.500 -18.713 1.00 84.62 304 ALA A CA 1
ATOM 2415 C C . ALA A 1 304 ? 3.489 -8.378 -18.568 1.00 84.62 304 ALA A C 1
ATOM 2417 O O . ALA A 1 304 ? 2.766 -8.351 -17.576 1.00 84.62 304 ALA A O 1
ATOM 2418 N N . LEU A 1 305 ? 3.365 -7.498 -19.570 1.00 83.44 305 LEU A N 1
ATOM 2419 C CA . LEU A 1 305 ? 2.345 -6.447 -19.591 1.00 83.44 305 LEU A CA 1
ATOM 2420 C C . LEU A 1 305 ? 0.914 -6.997 -19.710 1.00 83.44 305 LEU A C 1
ATOM 2422 O O . LEU A 1 305 ? -0.009 -6.357 -19.228 1.00 83.44 305 LEU A O 1
ATOM 2426 N N . LEU A 1 306 ? 0.712 -8.147 -20.360 1.00 83.25 306 LEU A N 1
ATOM 2427 C CA . LEU A 1 306 ? -0.614 -8.766 -20.496 1.00 83.25 306 LEU A CA 1
ATOM 2428 C C . LEU A 1 306 ? -1.026 -9.610 -19.283 1.00 83.25 306 LEU A C 1
ATOM 2430 O O . LEU A 1 306 ? -2.207 -9.921 -19.139 1.00 83.25 306 LEU A O 1
ATOM 2434 N N . ARG A 1 307 ? -0.062 -10.020 -18.449 1.00 74.75 307 ARG A N 1
ATOM 2435 C CA . ARG A 1 307 ? -0.289 -10.836 -17.245 1.00 74.75 307 ARG A CA 1
ATOM 2436 C C . ARG A 1 307 ? -0.472 -10.013 -15.967 1.00 74.75 307 ARG A C 1
ATOM 2438 O O . ARG A 1 307 ? -0.991 -10.561 -14.999 1.00 74.75 307 ARG A O 1
ATOM 2445 N N . GLY A 1 308 ? 0.011 -8.769 -15.948 1.00 60.97 308 GLY A N 1
ATOM 2446 C CA . GLY A 1 308 ? -0.078 -7.840 -14.814 1.00 60.97 308 GLY A CA 1
ATOM 2447 C C . GLY A 1 308 ? -1.090 -6.733 -15.047 1.00 60.97 308 GLY A C 1
ATOM 2448 O O . GLY A 1 308 ? -1.573 -6.199 -14.029 1.00 60.97 308 GLY A O 1
#

Mean predicted aligned error: 4.44 Å

pLDDT: mean 95.41, std 4.96, range [60.97, 98.88]

Secondary structure (DSSP, 8-state):
---S--HHHHHHHHTT-HHHHHHT---PPPPPPPS----EEEEETT-HHHHTTTTTSS-SEEEEE-STTS-GGGHHHHHHHHHHHHHHHTTSSSEEEEEPPPIIIIIHHHHHHHTTT--SEEEEP---TT--GGGHHHHS-TT-EEEEEE-SHHHHHTHHHHHTSTTEEEEEE-HHHHHHHHT--GGG--TT-HHHHHHHHHHHHHHHHTTPEEEBPPPS-TT-HHHHHHHHHHHHHHT---B-BSSHHHHHHHHHHHS--HHHHHHHHHHHHHHHHHHTTT--EEEETTTEEEEHHHHHHHHHHHH-

Radius of gyration: 21.21 Å; Cα contacts (8 Å, |Δi|>4): 514; chains: 1; bounding box: 47×43×67 Å

Solvent-accessible surface area (backbone atoms only — not comparable to full-atom values): 16691 Å² total; per-residue (Å²): 97,81,58,96,70,59,64,69,60,54,52,28,60,76,67,66,35,63,66,63,49,55,69,69,40,48,87,57,64,70,51,85,59,60,87,65,68,26,7,42,29,54,41,58,26,68,40,62,77,58,58,35,33,58,82,69,47,56,46,36,18,47,23,36,32,49,31,94,95,49,55,80,93,40,38,66,62,7,51,55,43,40,47,28,50,44,19,53,42,22,70,38,75,32,43,38,33,36,32,41,34,38,65,90,74,51,20,58,64,49,46,63,59,42,52,79,43,64,41,53,23,40,30,42,39,78,41,46,89,83,51,70,64,86,52,45,66,79,72,46,48,90,83,40,37,35,28,38,35,40,27,32,74,52,31,59,79,35,47,73,62,58,46,66,42,75,56,42,46,36,39,33,40,34,60,62,57,29,26,56,76,71,72,44,65,69,87,52,81,39,95,85,35,65,67,47,56,50,51,55,50,50,52,46,52,58,25,55,78,58,71,28,44,50,27,42,48,63,69,80,64,76,82,47,56,68,62,49,51,54,50,48,54,52,41,48,72,78,62,50,49,24,35,38,19,79,44,61,68,49,10,42,52,41,40,63,69,50,48,82,53,66,66,61,52,51,51,22,50,51,45,41,57,54,47,54,61,35,42,77,74,76,40,66,65,49,82,46,97,86,72,48,71,47,35,62,69,59,34,51,53,24,51,50,64,75,76,100

Foldseek 3Di:
DLDPDCVQVVVCVVVVVLVSLVVLADPDAADDADPADWEAAEDELLPLVSLNCPQVFLAQEDEYELEPPQDPVRSSVSLSSLLRSLRVCRPHNHAYEYEAYAPVPCRLVSQQSVLVRQGQEYEHEDDDPPRPLLCCCVSHDVNYAYEYEPQDPRCLVCVLVVLPRPRHAAYEYAPQSNCVRVVHDPVCPAPPRVVVVVVLLSQVVSCVVSNHQYEYEEDDPLVPVVRLLVVLVSSVVSPHQYYYYHDSVSNNSRCVSNPQDVVLLVVLVVLQVVQVVVVVVVDAWDQDPPPGIRHDVSNVVSVVSNVD

Nearest PDB structures (foldseek):
  4l9z-assembly1_D  TM=8.364E-01  e=4.971E-18  Cereibacter sphaeroides 2.4.1
  5vxc-assembly1_A  TM=8.281E-01  e=1.144E-17  Homo sapiens
  5ugr-assembly1_A  TM=8.193E-01  e=5.383E-17  Methylorubrum extorquens AM1
  8khl-assembly1_C  TM=8.169E-01  e=2.035E-15  Pseudomonas aeruginosa
  5vxs-assembly1_C  TM=8.339E-01  e=3.344E-14  Homo sapiens

Sequence (308 aa):
MIFQSLDEIEALLAAQDWQGVAALRSTQTQKVKPLTFCAPLMVSGHQLKHLNKIDELPTDVIMFNLEDGVAPEKKEAALHLVALFATHAHALDKHVVVRINPLEESGFEEIALLNSVHPDAIRIPKIEQNTPIERVPTLLHAGIDIHLSIETAWSWNHMAQLAAIPRVTTFYLGVLDFFAQLGLDIEGVRIDNPLMHYLLSHFLITCKSHAIRPVSFVYQEYKNLEALQAWLALEKSLGYRAKGAISPQQAQHIIQAFALDTEKLKKARYIVEKFEAMQAQGITGFKDEHYDFIDEPIYKASLALLRG